Protein AF-A0A2I0TQH2-F1 (afdb_monomer_lite)

Foldseek 3Di:
DDDPDDDDDDDDDDDDDDPPPPPVPVVVVPVVVVQLVVLVVVLVPFDLDADPLVQQLQVLAPHRLRVVLVVLLVVLLVLQLVVVCVLQNVVCSVVSNVLSSSLSRLLNQLVSLLQVVVCVVPVDSYPNVQSNDPLNSLLSSLLSSQLSCVSVVVVVVVPDPPGDPRPCHPPVSCVSSVHALVSNLVCLVSSCVSDVSDDPVSNVSSVVSNVCSVVPRCPPPVNDPVVVVVVVVVVPD

Radius of gyration: 19.93 Å; chains: 1; bounding box: 65×48×42 Å

Sequence (237 aa):
MWGFQSMCVKNAVFSCDCHVFKYLTTLVNRAAMNNIQQLIMILNSATDKPSDTLIVYFNNCTVNPTDSILRRVETLGHVFKKKFAEAVGQGCAEIGSQRYKLGVRLYYRVMESMLKSEEERLSVQNFSKLLNDNIFHTSLLACAVEVVMATYGRNASQSDGTSAETDLSFPWILSVFDLKAFDFYKVIESFIKAEPSLTREMIKHLERCEHRIMESLAWQSRSCPVTSLATEAEEVS

pLDDT: mean 75.32, std 24.38, range [23.02, 98.19]

Organism: NCBI:txid1758121

Structure (mmCIF, N/CA/C/O backbone):
data_AF-A0A2I0TQH2-F1
#
_entry.id   AF-A0A2I0TQH2-F1
#
loop_
_atom_site.group_PDB
_atom_site.id
_atom_site.type_symbol
_atom_site.label_atom_id
_atom_site.label_alt_id
_atom_site.label_comp_id
_atom_site.label_asym_id
_atom_site.label_entity_id
_atom_site.label_seq_id
_atom_site.pdbx_PDB_ins_code
_atom_site.Cartn_x
_atom_site.Cartn_y
_atom_site.Cartn_z
_atom_site.occupancy
_atom_site.B_iso_or_equiv
_atom_site.auth_seq_id
_atom_site.auth_comp_id
_atom_site.auth_asym_id
_atom_site.auth_atom_id
_atom_site.pdbx_PDB_model_num
ATOM 1 N N . MET A 1 1 ? -22.263 7.583 2.567 1.00 26.98 1 MET A N 1
ATOM 2 C CA . MET A 1 1 ? -21.471 8.395 1.622 1.00 26.98 1 MET A CA 1
ATOM 3 C C . MET A 1 1 ? -20.310 8.955 2.433 1.00 26.98 1 MET A C 1
ATOM 5 O O . MET A 1 1 ? -20.566 9.667 3.392 1.00 26.98 1 MET A O 1
ATOM 9 N N . TRP A 1 2 ? -19.090 8.455 2.227 1.00 29.91 2 TRP A N 1
ATOM 10 C CA . TRP A 1 2 ? -17.950 8.748 3.106 1.00 29.91 2 TRP A CA 1
ATOM 11 C C . TRP A 1 2 ? -17.526 10.212 2.948 1.00 29.91 2 TRP A C 1
ATOM 13 O O . TRP A 1 2 ? -17.064 10.605 1.883 1.00 29.91 2 TRP A O 1
ATOM 23 N N . GLY A 1 3 ? -17.729 11.015 3.993 1.00 25.19 3 GLY A N 1
ATOM 24 C CA . GLY A 1 3 ? -17.320 12.414 4.039 1.00 25.19 3 GLY A CA 1
ATOM 25 C C . GLY A 1 3 ? -15.861 12.539 4.462 1.00 25.19 3 GLY A C 1
ATOM 26 O O . GLY A 1 3 ? -15.575 12.645 5.649 1.00 25.19 3 GLY A O 1
ATOM 27 N N . PHE A 1 4 ? -14.953 12.537 3.488 1.00 30.50 4 PHE A N 1
ATOM 28 C CA . PHE A 1 4 ? -13.630 13.141 3.629 1.00 30.50 4 PHE A CA 1
ATOM 29 C C . PHE A 1 4 ? -13.688 14.510 2.956 1.00 30.50 4 PHE A C 1
ATOM 31 O O . PHE A 1 4 ? -13.470 14.640 1.756 1.00 30.50 4 PHE A O 1
ATOM 38 N N . GLN A 1 5 ? -14.054 15.536 3.718 1.00 30.45 5 GLN A N 1
ATOM 39 C CA . GLN A 1 5 ? -13.933 16.914 3.265 1.00 30.45 5 GLN A CA 1
ATOM 40 C C . GLN A 1 5 ? -13.661 17.801 4.475 1.00 30.45 5 GLN A C 1
ATOM 42 O O . GLN A 1 5 ? -14.519 17.933 5.342 1.00 30.45 5 GLN A O 1
ATOM 47 N N . SER A 1 6 ? -12.447 18.355 4.536 1.00 26.64 6 SER A N 1
ATOM 48 C CA . SER A 1 6 ? -12.143 19.746 4.908 1.00 26.64 6 SER A CA 1
ATOM 49 C C . SER A 1 6 ? -10.705 19.864 5.428 1.00 26.64 6 SER A C 1
ATOM 51 O O . SER A 1 6 ? -10.425 19.466 6.553 1.00 26.64 6 SER A O 1
ATOM 53 N N . MET A 1 7 ? -9.800 20.421 4.612 1.00 25.72 7 MET A N 1
ATOM 54 C CA . MET A 1 7 ? -8.949 21.559 4.999 1.00 25.72 7 MET A CA 1
ATOM 55 C C . MET A 1 7 ? -8.060 21.986 3.822 1.00 25.72 7 MET A C 1
ATOM 57 O O . MET A 1 7 ? -6.952 21.497 3.632 1.00 25.72 7 MET A O 1
ATOM 61 N N . CYS A 1 8 ? -8.552 22.950 3.043 1.00 25.50 8 CYS A N 1
ATOM 62 C CA . CYS A 1 8 ? -7.693 23.831 2.259 1.00 25.50 8 CYS A CA 1
ATOM 63 C C . CYS A 1 8 ? -7.226 25.001 3.136 1.00 25.50 8 CYS A C 1
ATOM 65 O O . CYS A 1 8 ? -7.964 25.452 4.011 1.00 25.50 8 CYS A O 1
ATOM 67 N N . VAL A 1 9 ? -6.041 25.519 2.796 1.00 26.67 9 VAL A N 1
ATOM 68 C CA . VAL A 1 9 ? -5.578 26.924 2.820 1.00 26.67 9 VAL A CA 1
ATOM 69 C C . VAL A 1 9 ? -4.163 27.008 3.407 1.00 26.67 9 VAL A C 1
ATOM 71 O O . VAL A 1 9 ? -3.982 26.902 4.618 1.00 26.67 9 VAL A O 1
ATOM 74 N N . LYS A 1 10 ? -3.172 27.285 2.541 1.00 24.61 10 LYS A N 1
ATOM 75 C CA . LYS A 1 10 ? -2.281 28.463 2.649 1.00 24.61 10 LYS A CA 1
ATOM 76 C C . LYS A 1 10 ? -1.309 28.582 1.464 1.00 24.61 10 LYS A C 1
ATOM 78 O O . LYS A 1 10 ? -0.480 27.715 1.223 1.00 24.61 10 LYS A O 1
ATOM 83 N N . ASN A 1 11 ? -1.421 29.724 0.785 1.00 23.14 11 ASN A N 1
ATOM 84 C CA . ASN A 1 11 ? -0.423 30.331 -0.096 1.00 23.14 11 ASN A CA 1
ATOM 85 C C . ASN A 1 11 ? 0.867 30.672 0.666 1.00 23.14 11 ASN A C 1
ATOM 87 O O . ASN A 1 11 ? 0.777 31.161 1.792 1.00 23.14 11 ASN A O 1
ATOM 91 N N . ALA A 1 12 ? 2.022 30.579 -0.003 1.00 23.34 12 ALA A N 1
ATOM 92 C CA . ALA A 1 12 ? 3.089 31.586 0.069 1.00 23.34 12 ALA A CA 1
ATOM 93 C C . ALA A 1 12 ? 4.134 31.360 -1.040 1.00 23.34 12 ALA A C 1
ATOM 95 O O . ALA A 1 12 ? 4.746 30.300 -1.144 1.00 23.34 12 ALA A O 1
ATOM 96 N N . VAL A 1 13 ? 4.323 32.395 -1.856 1.00 27.55 13 VAL A N 1
ATOM 97 C CA . VAL A 1 13 ? 5.362 32.563 -2.879 1.00 27.55 13 VAL A CA 1
ATOM 98 C C . VAL A 1 13 ? 6.674 32.945 -2.197 1.00 27.55 13 VAL A C 1
ATOM 100 O O . VAL A 1 13 ? 6.639 33.840 -1.363 1.00 27.55 13 VAL A O 1
ATOM 103 N N . PHE A 1 14 ? 7.817 32.380 -2.601 1.00 23.02 14 PHE A N 1
ATOM 104 C CA . PHE A 1 14 ? 9.106 33.084 -2.525 1.00 23.02 14 PHE A CA 1
ATOM 105 C C . PHE A 1 14 ? 10.059 32.631 -3.641 1.00 23.02 14 PHE A C 1
ATOM 107 O O . PHE A 1 14 ? 10.363 31.450 -3.798 1.00 23.02 14 PHE A O 1
ATOM 114 N N . SER A 1 15 ? 10.495 33.622 -4.417 1.00 27.50 15 SER A N 1
ATOM 115 C CA . SER A 1 15 ? 11.565 33.581 -5.414 1.00 27.50 15 SER A CA 1
ATOM 116 C C . SER A 1 15 ? 12.923 33.772 -4.727 1.00 27.50 15 SER A C 1
ATOM 118 O O . SER A 1 15 ? 12.973 34.521 -3.754 1.00 27.50 15 SER A O 1
ATOM 120 N N . CYS A 1 16 ? 13.991 33.129 -5.224 1.00 23.36 16 CYS A N 1
ATOM 121 C CA . CYS A 1 16 ? 15.302 33.764 -5.460 1.00 23.36 16 CYS A CA 1
ATOM 122 C C . CYS A 1 16 ? 16.370 32.784 -6.004 1.00 23.36 16 CYS A C 1
ATOM 124 O O . CYS A 1 16 ? 16.760 31.827 -5.341 1.00 23.36 16 CYS A O 1
ATOM 126 N N . ASP A 1 17 ? 16.836 33.121 -7.210 1.00 27.14 17 ASP A N 1
ATOM 127 C CA . ASP A 1 17 ? 18.195 33.147 -7.775 1.00 27.14 17 ASP A CA 1
ATOM 128 C C . ASP A 1 17 ? 19.132 31.922 -7.881 1.00 27.14 17 ASP A C 1
ATOM 130 O O . ASP A 1 17 ? 19.431 31.162 -6.964 1.00 27.14 17 ASP A O 1
ATOM 134 N N . CYS A 1 18 ? 19.686 31.817 -9.095 1.00 31.08 18 CYS A N 1
ATOM 135 C CA . CYS A 1 18 ? 20.127 30.611 -9.796 1.00 31.08 18 CYS A CA 1
ATOM 136 C C . CYS A 1 18 ? 21.656 30.353 -9.766 1.00 31.08 18 CYS A C 1
ATOM 138 O O . CYS A 1 18 ? 22.166 29.583 -10.573 1.00 31.08 18 CYS A O 1
ATOM 140 N N . HIS A 1 19 ? 22.435 30.971 -8.869 1.00 27.61 19 HIS A N 1
ATOM 141 C CA . HIS A 1 19 ? 23.912 30.956 -8.980 1.00 27.61 19 HIS A CA 1
ATOM 142 C C . HIS A 1 19 ? 24.692 30.180 -7.899 1.00 27.61 19 HIS A C 1
ATOM 144 O O . HIS A 1 19 ? 25.914 30.081 -7.981 1.00 27.61 19 HIS A O 1
ATOM 150 N N . VAL A 1 20 ? 24.020 29.532 -6.939 1.00 32.56 20 VAL A N 1
ATOM 151 C CA . VAL A 1 20 ? 24.677 28.706 -5.890 1.00 32.56 20 VAL A CA 1
ATOM 152 C C . VAL A 1 20 ? 24.856 27.229 -6.323 1.00 32.56 20 VAL A C 1
ATOM 154 O O . VAL A 1 20 ? 25.479 26.418 -5.639 1.00 32.56 20 VAL A O 1
ATOM 157 N N . PHE A 1 21 ? 24.357 26.856 -7.507 1.00 34.22 21 PHE A N 1
ATOM 158 C CA . PHE A 1 21 ? 24.098 25.461 -7.898 1.00 34.22 21 PHE A CA 1
ATOM 159 C C . PHE A 1 21 ? 25.333 24.597 -8.229 1.00 34.22 21 PHE A C 1
ATOM 161 O O . PHE A 1 21 ? 25.196 23.386 -8.371 1.00 34.22 21 PHE A O 1
ATOM 168 N N . LYS A 1 22 ? 26.543 25.168 -8.344 1.00 30.31 22 LYS A N 1
ATOM 169 C CA . LYS A 1 22 ? 27.746 24.395 -8.729 1.00 30.31 22 LYS A CA 1
ATOM 170 C C . LYS A 1 22 ? 28.680 23.994 -7.586 1.00 30.31 22 LYS A C 1
ATOM 172 O O . LYS A 1 22 ? 29.459 23.069 -7.777 1.00 30.31 22 LYS A O 1
ATOM 177 N N . TYR A 1 23 ? 28.593 24.626 -6.414 1.00 27.00 23 TYR A N 1
ATOM 178 C CA . TYR A 1 23 ? 29.458 24.290 -5.267 1.00 27.00 23 TYR A CA 1
ATOM 179 C C . TYR A 1 23 ? 28.753 23.479 -4.164 1.00 27.00 23 TYR A C 1
ATOM 181 O O . TYR A 1 23 ? 29.420 22.893 -3.315 1.00 27.00 23 TYR A O 1
ATOM 189 N N . LEU A 1 24 ? 27.419 23.364 -4.195 1.00 31.97 24 LEU A N 1
ATOM 190 C CA . LEU A 1 24 ? 26.651 22.530 -3.256 1.00 31.97 24 LEU A CA 1
ATOM 191 C C . LEU A 1 24 ? 26.611 21.042 -3.640 1.00 31.97 24 LEU A C 1
ATOM 193 O O . LEU A 1 24 ? 26.373 20.193 -2.783 1.00 31.97 24 LEU A O 1
ATOM 197 N N . THR A 1 25 ? 26.879 20.693 -4.897 1.00 35.34 25 THR A N 1
ATOM 198 C CA . THR A 1 25 ? 26.749 19.320 -5.414 1.00 35.34 25 THR A CA 1
ATOM 199 C C . THR A 1 25 ? 27.713 18.323 -4.765 1.00 35.34 25 THR A C 1
ATOM 201 O O . THR A 1 25 ? 27.389 17.143 -4.678 1.00 35.34 25 THR A O 1
ATOM 204 N N . THR A 1 26 ? 28.852 18.771 -4.230 1.00 38.00 26 THR A N 1
ATOM 205 C CA . THR A 1 26 ? 29.844 17.880 -3.599 1.00 38.00 26 THR A CA 1
ATOM 206 C C . THR A 1 26 ? 29.643 17.704 -2.087 1.00 38.00 26 THR A C 1
ATOM 208 O O . THR A 1 26 ? 30.090 16.708 -1.524 1.00 38.00 26 THR A O 1
ATOM 211 N N . LEU A 1 27 ? 28.935 18.622 -1.415 1.00 35.16 27 LEU A N 1
ATOM 212 C CA . LEU A 1 27 ? 28.684 18.570 0.038 1.00 35.16 27 LEU A CA 1
ATOM 213 C C . LEU A 1 27 ? 27.298 18.014 0.410 1.00 35.16 27 LEU A C 1
ATOM 215 O O . LEU A 1 27 ? 27.096 17.580 1.544 1.00 35.16 27 LEU A O 1
ATOM 219 N N . VAL A 1 28 ? 26.360 17.933 -0.540 1.00 40.34 28 VAL A N 1
ATOM 220 C CA . VAL A 1 28 ? 25.012 17.368 -0.319 1.00 40.34 28 VAL A CA 1
ATOM 221 C C . VAL A 1 28 ? 25.020 15.835 -0.145 1.00 40.34 28 VAL A C 1
ATOM 223 O O . VAL A 1 28 ? 24.102 15.278 0.457 1.00 40.34 28 VAL A O 1
ATOM 226 N N . ASN A 1 29 ? 26.090 15.141 -0.549 1.00 44.56 29 ASN A N 1
ATOM 227 C CA . ASN A 1 29 ? 26.131 13.673 -0.544 1.00 44.56 29 ASN A CA 1
ATOM 228 C C . ASN A 1 29 ? 26.294 13.003 0.831 1.00 44.56 29 ASN A C 1
ATOM 230 O O . ASN A 1 29 ? 26.049 11.808 0.929 1.00 44.56 29 ASN A O 1
ATOM 234 N N . ARG A 1 30 ? 26.643 13.716 1.912 1.00 37.56 30 ARG A N 1
ATOM 235 C CA . ARG A 1 30 ? 26.667 13.108 3.265 1.00 37.56 30 ARG A CA 1
ATOM 236 C C . ARG A 1 30 ? 25.390 13.339 4.069 1.00 37.56 30 ARG A C 1
ATOM 238 O O . ARG A 1 30 ? 24.961 12.439 4.778 1.00 37.56 30 ARG A O 1
ATOM 245 N N . ALA A 1 31 ? 24.752 14.500 3.935 1.00 38.41 31 ALA A N 1
ATOM 246 C CA . ALA A 1 31 ? 23.529 14.801 4.682 1.00 38.41 31 ALA A CA 1
ATOM 247 C C . ALA A 1 31 ? 22.289 14.096 4.094 1.00 38.41 31 ALA A C 1
ATOM 249 O O . ALA A 1 31 ? 21.422 13.660 4.847 1.00 38.41 31 ALA A O 1
ATOM 250 N N . ALA A 1 32 ? 22.227 13.910 2.767 1.00 40.97 32 ALA A N 1
ATOM 251 C CA . ALA A 1 32 ? 21.130 13.190 2.110 1.00 40.97 32 ALA A CA 1
ATOM 252 C C . ALA A 1 32 ? 21.167 11.663 2.349 1.00 40.97 32 ALA A C 1
ATOM 254 O O . ALA A 1 32 ? 20.117 11.021 2.392 1.00 40.97 32 ALA A O 1
ATOM 255 N N . MET A 1 33 ? 22.358 11.086 2.570 1.00 38.22 33 MET A N 1
ATOM 256 C CA . MET A 1 33 ? 22.531 9.662 2.899 1.00 38.22 33 MET A CA 1
ATOM 257 C C . MET A 1 33 ? 21.965 9.292 4.281 1.00 38.22 33 MET A C 1
ATOM 259 O O . MET A 1 33 ? 21.613 8.136 4.489 1.00 38.22 33 MET A O 1
ATOM 263 N N . ASN A 1 34 ? 21.813 10.250 5.201 1.00 51.00 34 ASN A N 1
ATOM 264 C CA . ASN A 1 34 ? 21.383 9.957 6.570 1.00 51.00 34 ASN A CA 1
ATOM 265 C C . ASN A 1 34 ? 19.863 9.763 6.719 1.00 51.00 34 ASN A C 1
ATOM 267 O O . ASN A 1 34 ? 19.446 9.011 7.590 1.00 51.00 34 ASN A O 1
ATOM 271 N N . ASN A 1 35 ? 19.030 10.370 5.865 1.00 54.03 35 ASN A N 1
ATOM 272 C CA . ASN A 1 35 ? 17.567 10.316 6.029 1.00 54.03 35 ASN A CA 1
ATOM 273 C C . ASN A 1 35 ? 16.924 9.138 5.281 1.00 54.03 35 ASN A C 1
ATOM 275 O O . ASN A 1 35 ? 16.047 8.468 5.816 1.00 54.03 35 ASN A O 1
ATOM 279 N N . ILE A 1 36 ? 17.389 8.830 4.062 1.00 55.38 36 ILE A N 1
ATOM 280 C CA . ILE A 1 36 ? 16.907 7.661 3.300 1.00 55.38 36 ILE A CA 1
ATOM 281 C C . ILE A 1 36 ? 17.218 6.360 4.053 1.00 55.38 36 ILE A C 1
ATOM 283 O O . ILE A 1 36 ? 16.407 5.433 4.082 1.00 55.38 36 ILE A O 1
ATOM 287 N N . GLN A 1 37 ? 18.384 6.307 4.703 1.00 61.66 37 GLN A N 1
ATOM 288 C CA . GLN A 1 37 ? 18.774 5.155 5.501 1.00 61.66 37 GLN A CA 1
ATOM 289 C C . GLN A 1 37 ? 17.900 4.970 6.743 1.00 61.66 37 GLN A C 1
ATOM 291 O O . GLN A 1 37 ? 17.741 3.832 7.153 1.00 61.66 37 GLN A O 1
ATOM 296 N N . GLN A 1 38 ? 17.286 6.010 7.318 1.00 68.75 38 GLN A N 1
ATOM 297 C CA . GLN A 1 38 ? 16.474 5.862 8.534 1.00 68.75 38 GLN A CA 1
ATOM 298 C C . GLN A 1 38 ? 15.222 5.017 8.306 1.00 68.75 38 GLN A C 1
ATOM 300 O O . GLN A 1 38 ? 15.023 4.035 9.022 1.00 68.75 38 GLN A O 1
ATOM 305 N N . LEU A 1 39 ? 14.413 5.331 7.285 1.00 72.12 39 LEU A N 1
ATOM 306 C CA . LEU A 1 39 ? 13.243 4.509 6.965 1.00 72.12 39 LEU A CA 1
ATOM 307 C C . LEU A 1 39 ? 13.675 3.091 6.580 1.00 72.12 39 LEU A C 1
ATOM 309 O O . LEU A 1 39 ? 13.092 2.122 7.049 1.00 72.12 39 LEU A O 1
ATOM 313 N N . ILE A 1 40 ? 14.743 2.946 5.793 1.00 73.94 40 ILE A N 1
ATOM 314 C CA . ILE A 1 40 ? 15.269 1.627 5.421 1.00 73.94 40 ILE A CA 1
ATOM 315 C C . ILE A 1 40 ? 15.760 0.849 6.653 1.00 73.94 40 ILE A C 1
ATOM 317 O O . ILE A 1 40 ? 15.509 -0.347 6.747 1.00 73.94 40 ILE A O 1
ATOM 321 N N . MET A 1 41 ? 16.418 1.493 7.619 1.00 74.81 41 MET A N 1
ATOM 322 C CA . MET A 1 41 ? 16.855 0.870 8.875 1.00 74.81 41 MET A CA 1
ATOM 323 C C . MET A 1 41 ? 15.658 0.402 9.704 1.00 74.81 41 MET A C 1
ATOM 325 O O . MET A 1 41 ? 15.650 -0.738 10.165 1.00 74.81 41 MET A O 1
ATOM 329 N N . ILE A 1 42 ? 14.633 1.247 9.838 1.00 77.75 42 ILE A N 1
ATOM 330 C CA . ILE A 1 42 ? 13.375 0.915 10.517 1.00 77.75 42 ILE A CA 1
ATOM 331 C C . ILE A 1 42 ? 12.681 -0.264 9.826 1.00 77.75 42 ILE A C 1
ATOM 333 O O . ILE A 1 42 ? 12.232 -1.204 10.477 1.00 77.75 42 ILE A O 1
ATOM 337 N N . LEU A 1 43 ? 12.601 -0.243 8.496 1.00 80.56 43 LEU A N 1
ATOM 338 C CA . LEU A 1 43 ? 11.986 -1.324 7.737 1.00 80.56 43 LEU A CA 1
ATOM 339 C C . LEU A 1 43 ? 12.828 -2.595 7.788 1.00 80.56 43 LEU A C 1
ATOM 341 O O . LEU A 1 43 ? 12.260 -3.676 7.771 1.00 80.56 43 LEU A O 1
ATOM 345 N N . ASN A 1 44 ? 14.153 -2.515 7.893 1.00 77.12 44 ASN A N 1
ATOM 346 C CA . ASN A 1 44 ? 15.011 -3.692 8.016 1.00 77.12 44 ASN A CA 1
ATOM 347 C C . ASN A 1 44 ? 14.817 -4.429 9.347 1.00 77.12 44 ASN A C 1
ATOM 349 O O . ASN A 1 44 ? 14.900 -5.659 9.349 1.00 77.12 44 ASN A O 1
ATOM 353 N N . SER A 1 45 ? 14.517 -3.713 10.436 1.00 77.38 45 SER A N 1
ATOM 354 C CA . SER A 1 45 ? 14.224 -4.303 11.750 1.00 77.38 45 SER A CA 1
ATOM 355 C C . SER A 1 45 ? 12.765 -4.741 11.927 1.00 77.38 45 SER A C 1
ATOM 357 O O . SER A 1 45 ? 12.477 -5.534 12.821 1.00 77.38 45 SER A O 1
ATOM 359 N N . ALA A 1 46 ? 11.851 -4.269 11.076 1.00 80.38 46 ALA A N 1
ATOM 360 C CA . ALA A 1 46 ? 10.446 -4.666 11.094 1.00 80.38 46 ALA A CA 1
ATOM 361 C C . ALA A 1 46 ? 10.208 -6.071 10.505 1.00 80.38 46 ALA A C 1
ATOM 363 O O . ALA A 1 46 ? 10.907 -6.526 9.594 1.00 80.38 46 ALA A O 1
ATOM 364 N N . THR A 1 47 ? 9.169 -6.747 10.996 1.00 83.88 47 THR A N 1
ATOM 365 C CA . THR A 1 47 ? 8.725 -8.054 10.496 1.00 83.88 47 THR A CA 1
ATOM 366 C C . THR A 1 47 ? 7.872 -7.908 9.241 1.00 83.88 47 THR A C 1
ATOM 368 O O . THR A 1 47 ? 7.076 -6.982 9.128 1.00 83.88 47 THR A O 1
ATOM 371 N N . ASP A 1 48 ? 7.961 -8.859 8.312 1.00 84.50 48 ASP A N 1
ATOM 372 C CA . ASP A 1 48 ? 7.094 -8.955 7.124 1.00 84.50 48 ASP A CA 1
ATOM 373 C C . ASP A 1 48 ? 5.723 -9.601 7.417 1.00 84.50 48 ASP A C 1
ATOM 375 O O . ASP A 1 48 ? 5.055 -10.111 6.519 1.00 84.50 48 ASP A O 1
ATOM 379 N N . LYS A 1 49 ? 5.302 -9.560 8.683 1.00 91.31 49 LYS A N 1
ATOM 380 C CA . LYS A 1 49 ? 4.040 -10.085 9.211 1.00 91.31 49 LYS A CA 1
ATOM 381 C C . LYS A 1 49 ? 3.294 -8.984 9.969 1.00 91.31 49 LYS A C 1
ATOM 383 O O . LYS A 1 49 ? 3.958 -8.067 10.465 1.00 91.31 49 LYS A O 1
ATOM 388 N N . PRO A 1 50 ? 1.955 -9.070 10.083 1.00 93.69 50 PRO A N 1
ATOM 389 C CA . PRO A 1 50 ? 1.198 -8.160 10.934 1.00 93.69 50 PRO A CA 1
ATOM 390 C C . PRO A 1 50 ? 1.671 -8.267 12.390 1.00 93.69 50 PRO A C 1
ATOM 392 O O . PRO A 1 50 ? 2.027 -9.350 12.854 1.00 93.69 50 PRO A O 1
ATOM 395 N N . SER A 1 51 ? 1.675 -7.136 13.093 1.00 94.62 51 SER A N 1
ATOM 396 C CA . SER A 1 51 ? 1.970 -7.066 14.525 1.00 94.62 51 SER A CA 1
ATOM 397 C C . SER A 1 51 ? 0.832 -7.663 15.357 1.00 94.62 51 SER A C 1
ATOM 399 O O . SER A 1 51 ? -0.302 -7.781 14.884 1.00 94.62 51 SER A O 1
ATOM 401 N N . ASP A 1 52 ? 1.100 -7.954 16.630 1.00 95.56 52 ASP A N 1
ATOM 402 C CA . ASP A 1 52 ? 0.059 -8.385 17.571 1.00 95.56 52 ASP A CA 1
ATOM 403 C C . ASP A 1 52 ? -1.070 -7.344 17.683 1.00 95.56 52 ASP A C 1
ATOM 405 O O . ASP A 1 52 ? -2.246 -7.699 17.714 1.00 95.56 52 ASP A O 1
ATOM 409 N N . THR A 1 53 ? -0.731 -6.050 17.638 1.00 94.50 53 THR A N 1
ATOM 410 C CA . THR A 1 53 ? -1.706 -4.948 17.622 1.00 94.50 53 THR A CA 1
ATOM 411 C C . THR A 1 53 ? -2.620 -5.006 16.396 1.00 94.50 53 THR A C 1
ATOM 413 O O . THR A 1 53 ? -3.835 -4.866 16.519 1.00 94.50 53 THR A O 1
ATOM 416 N N . LEU A 1 54 ? -2.064 -5.241 15.202 1.00 94.19 54 LEU A N 1
ATOM 417 C CA . LEU A 1 54 ? -2.867 -5.406 13.987 1.00 94.19 54 LEU A CA 1
ATOM 418 C C . LEU A 1 54 ? -3.782 -6.624 14.069 1.00 94.19 54 LEU A C 1
ATOM 420 O O . LEU A 1 54 ? -4.941 -6.545 13.669 1.00 94.19 54 LEU A O 1
ATOM 424 N N . ILE A 1 55 ? -3.286 -7.731 14.622 1.00 96.12 55 ILE A N 1
ATOM 425 C CA . ILE A 1 55 ? -4.081 -8.948 14.817 1.00 96.12 55 ILE A CA 1
ATOM 426 C C . ILE A 1 55 ? -5.275 -8.668 15.742 1.00 96.12 55 ILE A C 1
ATOM 428 O O . ILE A 1 55 ? -6.377 -9.145 15.469 1.00 96.12 55 ILE A O 1
ATOM 432 N N . VAL A 1 56 ? -5.107 -7.845 16.783 1.00 96.69 56 VAL A N 1
ATOM 433 C CA . VAL A 1 56 ? -6.226 -7.399 17.634 1.00 96.69 56 VAL A CA 1
ATOM 434 C C . VAL A 1 56 ? -7.279 -6.640 16.817 1.00 96.69 56 VAL A C 1
ATOM 436 O O . VAL A 1 56 ? -8.458 -6.989 16.895 1.00 96.69 56 VAL A O 1
ATOM 439 N N . TYR A 1 57 ? -6.889 -5.679 15.971 1.00 95.75 57 TYR A N 1
ATOM 440 C CA . TYR A 1 57 ? -7.847 -4.992 15.088 1.00 95.75 57 TYR A CA 1
ATOM 441 C C . TYR A 1 57 ? -8.560 -5.953 14.128 1.00 95.75 57 TYR A C 1
ATOM 443 O O . TYR A 1 57 ? -9.759 -5.804 13.883 1.00 95.75 57 TYR A O 1
ATOM 451 N N . PHE A 1 58 ? -7.856 -6.956 13.596 1.00 96.81 58 PHE A N 1
ATOM 452 C CA . PHE A 1 58 ? -8.449 -7.951 12.696 1.00 96.81 58 PHE A CA 1
ATOM 453 C C . PHE A 1 58 ? -9.495 -8.807 13.412 1.00 96.81 58 PHE A C 1
ATOM 455 O O . PHE A 1 58 ? -10.570 -9.050 12.864 1.00 96.81 58 PHE A O 1
ATOM 462 N N . ASN A 1 59 ? -9.215 -9.211 14.650 1.00 96.69 59 ASN A N 1
ATOM 463 C CA . ASN A 1 59 ? -10.134 -10.003 15.466 1.00 96.69 59 ASN A CA 1
ATOM 464 C C . ASN A 1 59 ? -11.362 -9.205 15.930 1.00 96.69 59 ASN A C 1
ATOM 466 O O . ASN A 1 59 ? -12.424 -9.790 16.118 1.00 96.69 59 ASN A O 1
ATOM 470 N N . ASN A 1 60 ? -11.242 -7.881 16.057 1.00 94.62 60 ASN A N 1
ATOM 471 C CA . ASN A 1 60 ? -12.350 -6.987 16.411 1.00 94.62 60 ASN A CA 1
ATOM 472 C C . ASN A 1 60 ? -13.275 -6.647 15.226 1.00 94.62 60 ASN A C 1
ATOM 474 O O . ASN A 1 60 ? -14.286 -5.960 15.396 1.00 94.62 60 ASN A O 1
ATOM 478 N N . CYS A 1 61 ? -12.950 -7.103 14.014 1.00 94.38 61 CYS A N 1
ATOM 479 C CA . CYS A 1 61 ? -13.796 -6.905 12.844 1.00 94.38 61 CYS A CA 1
ATOM 480 C C . CYS A 1 61 ? -14.978 -7.882 12.826 1.00 94.38 61 CYS A C 1
ATOM 482 O O . CYS A 1 61 ? -14.818 -9.068 13.094 1.00 94.38 61 CYS A O 1
ATOM 484 N N . THR A 1 62 ? -16.149 -7.407 12.384 1.00 95.00 62 THR A N 1
ATOM 485 C CA . THR A 1 62 ? -17.329 -8.260 12.133 1.00 95.00 62 THR A CA 1
ATOM 486 C C . THR A 1 62 ? -17.009 -9.430 11.200 1.00 95.00 62 THR A C 1
ATOM 488 O O . THR A 1 62 ? -17.455 -10.551 11.423 1.00 95.00 62 THR A O 1
ATOM 491 N N . VAL A 1 63 ? -16.225 -9.163 10.154 1.00 95.75 63 VAL A N 1
ATOM 492 C CA . VAL A 1 63 ? -15.624 -10.176 9.283 1.00 95.75 63 VAL A CA 1
ATOM 493 C C . VAL A 1 63 ? -14.114 -10.080 9.444 1.00 95.75 63 VAL A C 1
ATOM 495 O O . VAL A 1 63 ? -13.537 -9.042 9.106 1.00 95.75 63 VAL A O 1
ATOM 498 N N . ASN A 1 64 ? -13.491 -11.139 9.969 1.00 96.38 64 ASN A N 1
ATOM 499 C CA . ASN A 1 64 ? -12.048 -11.182 10.194 1.00 96.38 64 ASN A CA 1
ATOM 500 C C . ASN A 1 64 ? -11.296 -11.154 8.842 1.00 96.38 64 ASN A C 1
ATOM 502 O O . ASN A 1 64 ? -11.457 -12.077 8.041 1.00 96.38 64 ASN A O 1
ATOM 506 N N . PRO A 1 65 ? -10.473 -10.123 8.573 1.00 96.62 65 PRO A N 1
ATOM 507 C CA . PRO A 1 65 ? -9.826 -9.924 7.279 1.00 96.62 65 PRO A CA 1
ATOM 508 C C . PRO A 1 65 ? -8.474 -10.648 7.141 1.00 96.62 65 PRO A C 1
ATOM 510 O O . PRO A 1 65 ? -7.824 -10.527 6.106 1.00 96.62 65 PRO A O 1
ATOM 513 N N . THR A 1 66 ? -8.013 -11.383 8.160 1.00 96.88 66 THR A N 1
ATOM 514 C CA . THR A 1 66 ? -6.639 -11.920 8.218 1.00 96.88 66 THR A CA 1
ATOM 515 C C . THR A 1 66 ? -6.266 -12.725 6.971 1.00 96.88 66 THR A C 1
ATOM 517 O O . THR A 1 66 ? -5.284 -12.405 6.300 1.00 96.88 66 THR A O 1
ATOM 520 N N . ASP A 1 67 ? -7.074 -13.721 6.604 1.00 97.00 67 ASP A N 1
ATOM 521 C CA . ASP A 1 67 ? -6.779 -14.592 5.459 1.00 97.00 67 ASP A CA 1
ATOM 522 C C . ASP A 1 67 ? -6.816 -13.840 4.125 1.00 97.00 67 ASP A C 1
ATOM 524 O O . ASP A 1 67 ? -6.008 -14.105 3.230 1.00 97.00 67 ASP A O 1
ATOM 528 N N . SER A 1 68 ? -7.740 -12.884 3.981 1.00 97.25 68 SER A N 1
ATOM 529 C CA . SER A 1 68 ? -7.879 -12.102 2.750 1.00 97.25 68 SER A CA 1
ATOM 530 C C . SER A 1 68 ? -6.694 -11.149 2.565 1.00 97.25 68 SER A C 1
ATOM 532 O O . SER A 1 68 ? -6.182 -11.013 1.450 1.00 97.25 68 SER A O 1
ATOM 534 N N . ILE A 1 69 ? -6.199 -10.553 3.654 1.00 97.75 69 ILE A N 1
ATOM 535 C CA . ILE A 1 69 ? -5.006 -9.703 3.665 1.00 97.75 69 ILE A CA 1
ATOM 536 C C . ILE A 1 69 ? -3.755 -10.527 3.348 1.00 97.75 69 ILE A C 1
ATOM 538 O O . ILE A 1 69 ? -2.986 -10.138 2.467 1.00 97.75 69 ILE A O 1
ATOM 542 N N . LEU A 1 70 ? -3.548 -11.664 4.021 1.00 97.38 70 LEU A N 1
ATOM 543 C CA . LEU A 1 70 ? -2.366 -12.509 3.806 1.00 97.38 70 LEU A CA 1
ATOM 544 C C . LEU A 1 70 ? -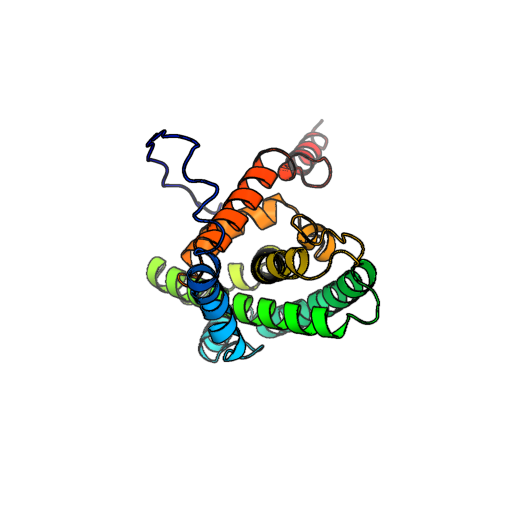2.310 -13.046 2.372 1.00 97.38 70 LEU A C 1
ATOM 546 O O . LEU A 1 70 ? -1.290 -12.898 1.696 1.00 97.38 70 LEU A O 1
ATOM 550 N N . ARG A 1 71 ? -3.431 -13.574 1.861 1.00 97.81 71 ARG A N 1
ATOM 551 C CA . ARG A 1 71 ? -3.526 -14.071 0.480 1.00 97.81 71 ARG A CA 1
ATOM 552 C C . ARG A 1 71 ? -3.254 -12.975 -0.546 1.00 97.81 71 ARG A C 1
ATOM 554 O O . ARG A 1 71 ? -2.605 -13.224 -1.562 1.00 97.81 71 ARG A O 1
ATOM 561 N N . ARG A 1 72 ? -3.738 -11.755 -0.302 1.00 97.62 72 ARG A N 1
ATOM 562 C CA . ARG A 1 72 ? -3.490 -10.601 -1.177 1.00 97.62 72 ARG A CA 1
ATOM 563 C C . ARG A 1 72 ? -2.010 -10.240 -1.222 1.00 97.62 72 ARG A C 1
ATOM 565 O O . ARG A 1 72 ? -1.474 -10.060 -2.313 1.00 97.62 72 ARG A O 1
ATOM 572 N N . VAL A 1 73 ? -1.359 -10.148 -0.062 1.00 97.62 73 VAL A N 1
ATOM 573 C CA . VAL A 1 73 ? 0.079 -9.846 0.036 1.00 97.62 73 VAL A CA 1
ATOM 574 C C . VAL A 1 73 ? 0.907 -10.907 -0.689 1.00 97.62 73 VAL A C 1
ATOM 576 O O . VAL A 1 73 ? 1.859 -10.569 -1.390 1.00 97.62 73 VAL A O 1
ATOM 579 N N . GLU A 1 74 ? 0.533 -12.178 -0.589 1.00 97.44 74 GLU A N 1
ATOM 580 C CA . GLU A 1 74 ? 1.189 -13.254 -1.332 1.00 97.44 74 GLU A CA 1
ATOM 581 C C . GLU A 1 74 ? 0.966 -13.121 -2.848 1.00 97.44 74 GLU A C 1
ATOM 583 O O . GLU A 1 74 ? 1.924 -13.070 -3.623 1.00 97.44 74 GLU A O 1
ATOM 588 N N . THR A 1 75 ? -0.291 -12.970 -3.273 1.00 97.44 75 THR A N 1
ATOM 589 C CA . THR A 1 75 ? -0.679 -12.890 -4.692 1.00 97.44 75 THR A CA 1
ATOM 590 C C . THR A 1 75 ? -0.005 -11.712 -5.397 1.00 97.44 75 THR A C 1
ATOM 592 O O . THR A 1 75 ? 0.651 -11.895 -6.425 1.00 97.44 75 THR A O 1
ATOM 595 N N . LEU A 1 76 ? -0.099 -10.506 -4.826 1.00 97.19 76 LEU A N 1
ATOM 596 C CA . LEU A 1 76 ? 0.546 -9.312 -5.382 1.00 97.19 76 LEU A CA 1
ATOM 597 C C . LEU A 1 76 ? 2.074 -9.420 -5.334 1.00 97.19 76 LEU A C 1
ATOM 599 O O . LEU A 1 76 ? 2.749 -8.899 -6.219 1.00 97.19 76 LEU A O 1
ATOM 603 N N . GLY A 1 77 ? 2.624 -10.167 -4.375 1.00 96.56 77 GLY A N 1
ATOM 604 C CA . GLY A 1 77 ? 4.053 -10.451 -4.301 1.00 96.56 77 GLY A CA 1
ATOM 605 C C . GLY A 1 77 ? 4.544 -11.305 -5.462 1.00 96.56 77 GLY A C 1
ATOM 606 O O . GLY A 1 77 ? 5.595 -11.013 -6.035 1.00 96.56 77 GLY A O 1
ATOM 607 N N . HIS A 1 78 ? 3.786 -12.327 -5.859 1.00 96.06 78 HIS A N 1
ATOM 608 C CA . HIS A 1 78 ? 4.109 -13.127 -7.042 1.00 96.06 78 HIS A CA 1
ATOM 609 C C . HIS A 1 78 ? 4.049 -12.298 -8.327 1.00 96.06 78 HIS A C 1
ATOM 611 O O . HIS A 1 78 ? 4.980 -12.357 -9.136 1.00 96.06 78 HIS A O 1
ATOM 617 N N . VAL A 1 79 ? 2.996 -11.490 -8.491 1.00 95.81 79 VAL A N 1
ATOM 618 C CA . VAL A 1 79 ? 2.835 -10.606 -9.657 1.00 95.81 79 VAL A CA 1
ATOM 619 C C . VAL A 1 79 ? 3.975 -9.591 -9.727 1.00 95.81 79 VAL A C 1
ATOM 621 O O . VAL A 1 79 ? 4.610 -9.460 -10.775 1.00 95.81 79 VAL A O 1
ATOM 624 N N . PHE A 1 80 ? 4.296 -8.941 -8.606 1.00 95.25 80 PHE A N 1
ATOM 625 C CA . PHE A 1 80 ? 5.387 -7.976 -8.514 1.00 95.25 80 PHE A CA 1
ATOM 626 C C . PHE A 1 80 ? 6.723 -8.590 -8.913 1.00 95.25 80 PHE A C 1
ATOM 628 O O . PHE A 1 80 ? 7.397 -8.064 -9.792 1.00 95.25 80 PHE A O 1
ATOM 635 N N . LYS A 1 81 ? 7.106 -9.718 -8.300 1.00 92.12 81 LYS A N 1
ATOM 636 C CA . LYS A 1 81 ? 8.397 -10.370 -8.570 1.00 92.12 81 LYS A CA 1
ATOM 637 C C . LYS A 1 81 ? 8.531 -10.757 -10.038 1.00 92.12 81 LYS A C 1
ATOM 639 O O . LYS A 1 81 ? 9.577 -10.513 -10.633 1.00 92.12 81 LYS A O 1
ATOM 644 N N . LYS A 1 82 ? 7.465 -11.312 -10.626 1.00 92.12 82 LYS A N 1
ATOM 645 C CA . LYS A 1 82 ? 7.429 -11.663 -12.049 1.00 92.12 82 LYS A CA 1
ATOM 646 C C . LYS A 1 82 ? 7.624 -10.426 -12.927 1.00 92.12 82 LYS A C 1
ATOM 648 O O . LYS A 1 82 ? 8.525 -10.415 -13.759 1.00 92.12 82 LYS A O 1
ATOM 653 N N . LYS A 1 83 ? 6.831 -9.372 -12.713 1.00 92.31 83 LYS A N 1
ATOM 654 C CA . LYS A 1 83 ? 6.902 -8.128 -13.499 1.00 92.31 83 LYS A CA 1
ATOM 655 C C . LYS A 1 83 ? 8.229 -7.396 -13.326 1.00 92.31 83 LYS A C 1
ATOM 657 O O . LYS A 1 83 ? 8.759 -6.853 -14.288 1.00 92.31 83 LYS A O 1
ATOM 662 N N . PHE A 1 84 ? 8.789 -7.421 -12.123 1.00 89.19 84 PHE A N 1
ATOM 663 C CA . PHE A 1 84 ? 10.101 -6.858 -11.832 1.00 89.19 84 PHE A CA 1
ATOM 664 C C . PHE A 1 84 ? 11.208 -7.602 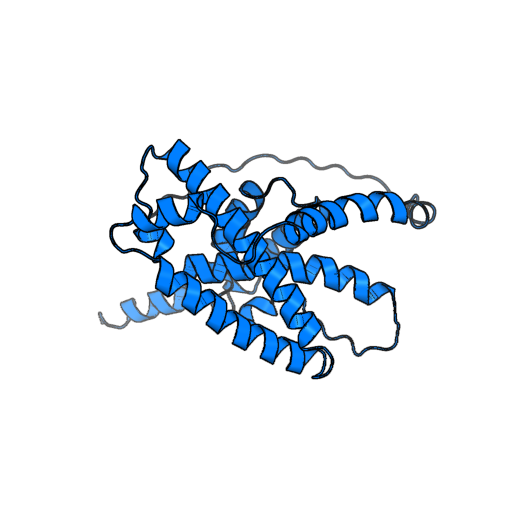-12.590 1.00 89.19 84 PHE A C 1
ATOM 666 O O . PHE A 1 84 ? 12.046 -6.970 -13.223 1.00 89.19 84 PHE A O 1
ATOM 673 N N . ALA A 1 85 ? 11.196 -8.938 -12.571 1.00 88.44 85 ALA A N 1
ATOM 674 C CA . ALA A 1 85 ? 12.168 -9.753 -13.298 1.00 88.44 85 ALA A CA 1
ATOM 675 C C . ALA A 1 85 ? 12.024 -9.625 -14.827 1.00 88.44 85 ALA A C 1
ATOM 677 O O . ALA A 1 85 ? 13.025 -9.643 -15.537 1.00 88.44 85 ALA A O 1
ATOM 678 N N . GLU A 1 86 ? 10.798 -9.464 -15.338 1.00 88.44 86 GLU A N 1
ATOM 679 C CA . GLU A 1 86 ? 10.537 -9.146 -16.752 1.00 88.44 86 GLU A CA 1
ATOM 680 C C . GLU A 1 86 ? 11.131 -7.788 -17.153 1.00 88.44 86 GLU A C 1
ATOM 682 O O . GLU A 1 86 ? 11.655 -7.659 -18.255 1.00 88.44 86 GLU A O 1
ATOM 687 N N . ALA A 1 87 ? 11.068 -6.793 -16.265 1.00 84.44 87 ALA A N 1
ATOM 688 C CA . ALA A 1 87 ? 11.532 -5.441 -16.550 1.00 84.44 87 ALA A CA 1
ATOM 689 C C . ALA A 1 87 ? 13.059 -5.289 -16.401 1.00 84.44 87 ALA A C 1
ATOM 691 O O . ALA A 1 87 ? 13.698 -4.703 -17.262 1.00 84.44 87 ALA A O 1
ATOM 692 N N . VAL A 1 88 ? 13.650 -5.829 -15.329 1.00 81.25 88 VAL A N 1
ATOM 693 C CA . VAL A 1 88 ? 15.071 -5.615 -14.969 1.00 81.25 88 VAL A CA 1
ATOM 694 C C . VAL A 1 88 ? 15.977 -6.767 -15.419 1.00 81.25 88 VAL A C 1
ATOM 696 O O . VAL A 1 88 ? 17.195 -6.627 -15.483 1.00 81.25 88 VAL A O 1
ATOM 699 N N . GLY A 1 89 ? 15.394 -7.922 -15.735 1.00 79.56 89 GLY A N 1
ATOM 700 C CA . GLY A 1 89 ? 16.104 -9.150 -16.072 1.00 79.56 89 GLY A CA 1
ATOM 701 C C . GLY A 1 89 ? 15.966 -10.227 -14.994 1.00 79.56 89 GLY A C 1
ATOM 702 O O . GLY A 1 89 ? 15.909 -9.957 -13.791 1.00 79.56 89 GLY A O 1
ATOM 703 N N . GLN A 1 90 ? 15.945 -11.489 -15.432 1.00 77.50 90 GLN A N 1
ATOM 704 C CA . GLN A 1 90 ? 15.682 -12.648 -14.565 1.00 77.50 90 GLN A CA 1
ATOM 705 C C . GLN A 1 90 ? 16.714 -12.822 -13.439 1.00 77.50 90 GLN A C 1
ATOM 707 O O . GLN A 1 90 ? 16.372 -13.299 -12.359 1.00 77.50 90 GLN A O 1
ATOM 712 N N . GLY A 1 91 ? 17.955 -12.361 -13.641 1.00 75.25 91 GLY A N 1
ATOM 713 C CA . GLY A 1 91 ? 19.001 -12.370 -12.610 1.00 75.25 91 GLY A CA 1
ATOM 714 C C . GLY A 1 91 ? 18.726 -11.443 -11.417 1.00 75.25 91 GLY A C 1
ATOM 715 O O . GLY A 1 91 ? 19.357 -11.587 -10.374 1.00 75.25 91 GLY A O 1
ATOM 716 N N . CYS A 1 92 ? 17.764 -10.522 -11.532 1.00 77.00 92 CYS A N 1
ATOM 717 C CA . CYS A 1 92 ? 17.422 -9.548 -10.494 1.00 77.00 92 CYS A CA 1
ATOM 718 C C . CYS A 1 92 ? 16.150 -9.912 -9.708 1.00 77.00 92 CYS A C 1
ATOM 720 O O . CYS A 1 92 ? 15.661 -9.098 -8.921 1.00 77.00 92 CYS A O 1
ATOM 722 N N . ALA A 1 93 ? 15.611 -11.125 -9.873 1.00 77.31 93 ALA A N 1
ATOM 723 C CA . ALA A 1 93 ? 14.386 -11.556 -9.193 1.00 77.31 93 ALA A CA 1
ATOM 724 C C . ALA A 1 93 ? 14.481 -11.461 -7.656 1.00 77.31 93 ALA A C 1
ATOM 726 O O . ALA A 1 93 ? 13.525 -11.039 -6.999 1.00 77.31 93 ALA A O 1
ATOM 727 N N . GLU A 1 94 ? 15.645 -11.780 -7.079 1.00 83.31 94 GLU A N 1
ATOM 728 C CA . GLU A 1 94 ? 15.856 -11.686 -5.628 1.00 83.31 94 GLU A CA 1
ATOM 729 C C . GLU A 1 94 ? 15.858 -10.231 -5.140 1.00 83.31 94 GLU A C 1
ATOM 731 O O . GLU A 1 94 ? 15.308 -9.929 -4.082 1.00 83.31 94 GLU A O 1
ATOM 736 N N . ILE A 1 95 ? 16.365 -9.298 -5.954 1.00 84.75 95 ILE A N 1
ATOM 737 C CA . ILE A 1 95 ? 16.289 -7.861 -5.659 1.00 84.75 95 ILE A CA 1
ATOM 738 C C . ILE A 1 95 ? 14.818 -7.439 -5.595 1.00 84.75 95 ILE A C 1
ATOM 740 O O . ILE A 1 95 ? 14.401 -6.824 -4.615 1.00 84.75 95 ILE A O 1
ATOM 744 N N . GLY A 1 96 ? 14.004 -7.829 -6.581 1.00 86.06 96 GLY A N 1
ATOM 745 C CA . GLY A 1 96 ? 12.561 -7.568 -6.569 1.00 86.06 96 GLY A CA 1
ATOM 746 C C . GLY A 1 96 ? 11.872 -8.149 -5.329 1.00 86.06 96 GLY A C 1
ATOM 747 O O . GLY A 1 96 ? 11.060 -7.479 -4.691 1.00 86.06 96 GLY A O 1
ATOM 748 N N . SER A 1 97 ? 12.252 -9.364 -4.925 1.00 90.19 97 SER A N 1
ATOM 749 C CA . SER A 1 97 ? 11.750 -10.017 -3.709 1.00 90.19 97 SER A CA 1
ATOM 750 C C . SER A 1 97 ? 12.064 -9.213 -2.442 1.00 90.19 97 SER A C 1
ATOM 752 O O . SER A 1 97 ? 11.176 -8.992 -1.614 1.00 90.19 97 SER A O 1
ATOM 754 N N . GLN A 1 98 ? 13.293 -8.710 -2.309 1.00 89.62 98 GLN A N 1
ATOM 755 C CA . GLN A 1 98 ? 13.709 -7.875 -1.180 1.00 89.62 98 GLN A CA 1
ATOM 756 C C . GLN A 1 98 ? 12.964 -6.536 -1.143 1.00 89.62 98 GLN A C 1
ATOM 758 O O . GLN A 1 98 ? 12.488 -6.126 -0.083 1.00 89.62 98 GLN A O 1
ATOM 763 N N . ARG A 1 99 ? 12.801 -5.868 -2.294 1.00 89.88 99 ARG A N 1
ATOM 764 C CA . ARG A 1 99 ? 12.058 -4.596 -2.377 1.00 89.88 99 ARG A CA 1
ATOM 765 C C . ARG A 1 99 ? 10.592 -4.770 -2.024 1.00 89.88 99 ARG A C 1
ATOM 767 O O . ARG A 1 99 ? 10.055 -3.974 -1.259 1.00 89.88 99 ARG A O 1
ATOM 774 N N . TYR A 1 100 ? 9.973 -5.845 -2.500 1.00 94.69 100 TYR A N 1
ATOM 775 C CA . TYR A 1 100 ? 8.596 -6.150 -2.142 1.00 94.69 100 TYR A CA 1
ATOM 776 C C . TYR A 1 100 ? 8.439 -6.389 -0.637 1.00 94.69 100 TYR A C 1
ATOM 778 O O . TYR A 1 100 ? 7.540 -5.821 -0.024 1.00 94.69 100 TYR A O 1
ATOM 786 N N . LYS A 1 101 ? 9.347 -7.150 -0.008 1.00 94.69 101 LYS A N 1
ATOM 787 C CA . LYS A 1 101 ? 9.323 -7.370 1.449 1.00 94.69 101 LYS A CA 1
ATOM 788 C C . LYS A 1 101 ? 9.401 -6.063 2.237 1.00 94.69 101 LYS A C 1
ATOM 790 O O . LYS A 1 101 ? 8.650 -5.899 3.191 1.00 94.69 101 LYS A O 1
ATOM 795 N N . LEU A 1 102 ? 10.255 -5.121 1.835 1.00 92.94 102 LEU A N 1
ATOM 796 C CA . LEU A 1 102 ? 10.304 -3.794 2.464 1.00 92.94 102 LEU A CA 1
ATOM 797 C C . LEU A 1 102 ? 8.982 -3.032 2.292 1.00 92.94 102 LEU A C 1
ATOM 799 O O . LEU A 1 102 ? 8.506 -2.422 3.247 1.00 92.94 102 LEU A O 1
ATOM 803 N N . GLY A 1 103 ? 8.360 -3.122 1.113 1.00 95.38 103 GLY A N 1
ATOM 804 C CA . GLY A 1 103 ? 7.037 -2.549 0.859 1.00 95.38 103 GLY A CA 1
ATOM 805 C C . GLY A 1 103 ? 5.955 -3.152 1.757 1.00 95.38 103 GLY A C 1
ATOM 806 O O . GLY A 1 103 ? 5.168 -2.416 2.338 1.00 95.38 103 GLY A O 1
ATOM 807 N N . VAL A 1 104 ? 5.957 -4.474 1.956 1.00 97.38 104 VAL A N 1
ATOM 808 C CA . VAL A 1 104 ? 5.017 -5.172 2.857 1.00 97.38 104 VAL A CA 1
ATOM 809 C C . VAL A 1 104 ? 5.182 -4.722 4.310 1.00 97.38 104 VAL A C 1
ATOM 811 O O . VAL A 1 104 ? 4.193 -4.491 5.004 1.00 97.38 104 VAL A O 1
ATOM 814 N N . ARG A 1 105 ? 6.424 -4.547 4.772 1.00 95.94 105 ARG A N 1
ATOM 815 C CA . ARG A 1 105 ? 6.709 -4.043 6.125 1.00 95.94 105 ARG A CA 1
ATOM 816 C C . ARG A 1 105 ? 6.163 -2.631 6.322 1.00 95.94 105 ARG A C 1
ATOM 818 O O . ARG A 1 105 ? 5.511 -2.361 7.328 1.00 95.94 105 ARG A O 1
ATOM 825 N N . LEU A 1 106 ? 6.391 -1.751 5.345 1.00 95.31 106 LEU A N 1
ATOM 826 C CA . LEU A 1 106 ? 5.874 -0.384 5.372 1.00 95.31 106 LEU A CA 1
ATOM 827 C C . LEU A 1 106 ? 4.341 -0.369 5.313 1.00 95.31 106 LEU A C 1
ATOM 829 O O . LEU A 1 106 ? 3.705 0.362 6.060 1.00 95.31 106 LEU A O 1
ATOM 833 N N . TYR A 1 107 ? 3.745 -1.231 4.496 1.00 97.81 107 TYR A N 1
ATOM 834 C CA . TYR A 1 107 ? 2.299 -1.396 4.388 1.00 97.81 107 TYR A CA 1
ATOM 835 C C . TYR A 1 107 ? 1.634 -1.756 5.725 1.00 97.81 107 TYR A C 1
ATOM 837 O O . TYR A 1 107 ? 0.688 -1.079 6.125 1.00 97.81 107 TYR A O 1
ATOM 845 N N . TYR A 1 108 ? 2.130 -2.771 6.444 1.00 97.38 108 TYR A N 1
ATOM 846 C CA . TYR A 1 108 ? 1.567 -3.132 7.751 1.00 97.38 108 TYR A CA 1
ATOM 847 C C . TYR A 1 108 ? 1.757 -2.015 8.776 1.00 97.38 108 TYR A C 1
ATOM 849 O O . TYR A 1 108 ? 0.819 -1.656 9.484 1.00 97.38 108 TYR A O 1
ATOM 857 N N . ARG A 1 109 ? 2.947 -1.415 8.816 1.00 95.12 109 ARG A N 1
ATOM 858 C CA . ARG A 1 109 ? 3.254 -0.304 9.722 1.00 95.12 109 ARG A CA 1
ATOM 859 C C . ARG A 1 109 ? 2.315 0.888 9.521 1.00 95.12 109 ARG A C 1
ATOM 861 O O . ARG A 1 109 ? 1.759 1.400 10.491 1.00 95.12 109 ARG A O 1
ATOM 868 N N . VAL A 1 110 ? 2.113 1.304 8.273 1.00 95.50 110 VAL A N 1
ATOM 869 C CA . VAL A 1 110 ? 1.223 2.420 7.933 1.00 95.50 110 VAL A CA 1
ATOM 870 C C . VAL A 1 110 ? -0.228 2.071 8.239 1.00 95.50 110 VAL A C 1
ATOM 872 O O . VAL A 1 110 ? -0.937 2.897 8.803 1.00 95.50 110 VAL A O 1
ATOM 875 N N . MET A 1 111 ? -0.668 0.848 7.926 1.00 96.56 111 MET A N 1
ATOM 876 C CA . MET A 1 111 ? -2.018 0.395 8.262 1.00 96.56 111 MET A CA 1
ATOM 877 C C . MET A 1 111 ? -2.280 0.473 9.767 1.00 96.56 111 MET A C 1
ATOM 879 O O . MET A 1 111 ? -3.317 0.982 10.173 1.00 96.56 111 MET A O 1
ATOM 883 N N . GLU A 1 112 ? -1.343 0.004 10.594 1.00 95.56 112 GLU A N 1
ATOM 884 C CA . GLU A 1 112 ? -1.480 0.074 12.051 1.00 95.56 112 GLU A CA 1
ATOM 885 C C . GLU A 1 112 ? -1.599 1.523 12.532 1.00 95.56 112 GLU A C 1
ATOM 887 O O . GLU A 1 112 ? -2.471 1.834 13.340 1.00 95.56 112 GLU A O 1
ATOM 892 N N . SER A 1 113 ? -0.755 2.411 12.002 1.00 94.56 113 SER A N 1
ATOM 893 C CA . SER A 1 113 ? -0.791 3.845 12.305 1.00 94.56 113 SER A CA 1
ATOM 894 C C . SER A 1 113 ? -2.140 4.472 11.930 1.00 94.56 113 SER A C 1
ATOM 896 O O . SER A 1 113 ? -2.758 5.149 12.749 1.00 94.56 113 SER A O 1
ATOM 898 N N . MET A 1 114 ? -2.661 4.161 10.737 1.00 93.62 114 MET A N 1
ATOM 899 C CA . MET A 1 114 ? -3.980 4.621 10.290 1.00 93.62 114 MET A CA 1
ATOM 900 C C . MET A 1 114 ? -5.107 4.133 11.207 1.00 93.62 114 MET A C 1
ATOM 902 O O . MET A 1 114 ? -5.973 4.924 11.567 1.00 93.62 114 MET A O 1
ATOM 906 N N . LEU A 1 115 ? -5.103 2.855 11.600 1.00 93.31 115 LEU A N 1
ATOM 907 C CA . LEU A 1 115 ? -6.140 2.293 12.474 1.00 93.31 115 LEU A CA 1
ATOM 908 C C . LEU A 1 115 ? -6.112 2.915 13.872 1.00 93.31 115 LEU A C 1
ATOM 910 O O . LEU A 1 115 ? -7.173 3.220 14.407 1.00 93.31 115 LEU A O 1
ATOM 914 N N . LYS A 1 116 ? -4.921 3.169 14.425 1.00 93.19 116 LYS A N 1
ATOM 915 C CA . LYS A 1 116 ? -4.763 3.882 15.703 1.00 93.19 116 LYS A CA 1
ATOM 916 C C . LYS A 1 116 ? -5.343 5.291 15.634 1.00 93.19 116 LYS A C 1
ATOM 918 O O . LYS A 1 116 ? -6.149 5.663 16.481 1.00 93.19 116 LYS A O 1
ATOM 923 N N . SER A 1 117 ? -4.995 6.052 14.596 1.00 90.50 117 SER A N 1
ATOM 924 C CA . SER A 1 117 ? -5.549 7.397 14.398 1.00 90.50 117 SER A CA 1
ATOM 925 C C . SER A 1 117 ? -7.069 7.386 14.198 1.00 90.50 117 SER A C 1
ATOM 927 O O . SER A 1 117 ? -7.762 8.276 14.685 1.00 90.50 117 SER A O 1
ATOM 929 N N . GLU A 1 118 ? -7.610 6.385 13.504 1.00 87.75 118 GLU A N 1
ATOM 930 C CA . GLU A 1 118 ? -9.056 6.247 13.310 1.00 87.75 118 GLU A CA 1
ATOM 931 C C . GLU A 1 118 ? -9.786 5.818 14.589 1.00 87.75 118 GLU A C 1
ATOM 933 O O . GLU A 1 118 ? -10.892 6.299 14.839 1.00 87.75 118 GLU A O 1
ATOM 938 N N . GLU A 1 119 ? -9.177 4.974 15.425 1.00 89.75 119 GLU A N 1
ATOM 939 C CA . GLU A 1 119 ? -9.708 4.608 16.744 1.00 89.75 119 GLU A CA 1
ATOM 940 C C . GLU A 1 119 ? -9.787 5.829 17.657 1.00 89.75 119 GLU A C 1
ATOM 942 O O . GLU A 1 119 ? -10.841 6.081 18.237 1.00 89.75 119 GLU A O 1
ATOM 947 N N . GLU A 1 120 ? -8.726 6.634 17.722 1.00 90.69 120 GLU A N 1
ATOM 948 C CA . GLU A 1 120 ? -8.707 7.884 18.493 1.00 90.69 120 GLU A CA 1
ATOM 949 C C . GLU A 1 120 ? -9.762 8.886 18.000 1.00 90.69 120 GLU A C 1
ATOM 951 O O . GLU A 1 120 ? -10.382 9.593 18.795 1.00 90.69 120 GLU A O 1
ATOM 956 N N . ARG A 1 121 ? -9.992 8.944 16.683 1.00 87.19 121 ARG A N 1
ATOM 957 C CA . ARG A 1 121 ? -10.932 9.884 16.059 1.00 87.19 121 ARG A CA 1
ATOM 958 C C . ARG A 1 121 ? -12.396 9.478 16.226 1.00 87.19 121 ARG A C 1
ATOM 960 O O . ARG A 1 121 ? -13.256 10.349 16.353 1.00 87.19 121 ARG A O 1
ATOM 967 N N . LEU A 1 122 ? -12.695 8.184 16.133 1.00 84.81 122 LEU A N 1
ATOM 968 C CA . LEU A 1 122 ? -14.065 7.660 16.090 1.00 84.81 122 LEU A CA 1
ATOM 969 C C . LEU A 1 122 ? -14.508 6.998 17.399 1.00 84.81 122 LEU A C 1
ATOM 971 O O . LEU A 1 122 ? -15.704 6.759 17.564 1.00 84.81 122 LEU A O 1
ATOM 975 N N . SER A 1 123 ? -13.581 6.687 18.307 1.00 89.56 123 SER A N 1
ATOM 976 C CA . SER A 1 123 ? -13.826 5.902 19.525 1.00 89.56 123 SER A CA 1
ATOM 977 C C . SER A 1 123 ? -14.493 4.548 19.240 1.00 89.56 123 SER A C 1
ATOM 979 O O . SER A 1 123 ? -15.327 4.073 20.012 1.00 89.56 123 SER A O 1
ATOM 981 N N . VAL A 1 124 ? -14.141 3.925 18.109 1.00 87.12 124 VAL A N 1
ATOM 982 C CA . VAL A 1 124 ? -14.599 2.587 17.706 1.00 87.12 124 VAL A CA 1
ATOM 983 C C . VAL A 1 124 ? -13.408 1.696 17.381 1.00 87.12 124 VAL A C 1
ATOM 985 O O . VAL A 1 124 ? -12.396 2.165 16.875 1.00 87.12 124 VAL A O 1
ATOM 988 N N . GLN A 1 125 ? -13.560 0.395 17.625 1.00 83.88 125 GLN A N 1
ATOM 989 C CA . GLN A 1 125 ? -12.512 -0.607 17.379 1.00 83.88 125 GLN A CA 1
ATOM 990 C C . GLN A 1 125 ? -12.826 -1.545 16.206 1.00 83.88 125 GLN A C 1
ATOM 992 O O . GLN A 1 125 ? -11.995 -2.367 15.823 1.00 83.88 125 GLN A O 1
ATOM 997 N N . ASN A 1 126 ? -14.026 -1.436 15.624 1.00 89.94 126 ASN A N 1
ATOM 998 C CA . ASN A 1 126 ? -14.457 -2.264 14.503 1.00 89.94 126 ASN A CA 1
ATOM 999 C C . ASN A 1 126 ? -14.300 -1.508 13.179 1.00 89.94 126 ASN A C 1
ATOM 1001 O O . ASN A 1 126 ? -15.141 -0.688 12.805 1.00 89.94 126 ASN A O 1
ATOM 1005 N N . PHE A 1 127 ? -13.248 -1.854 12.439 1.00 93.19 127 PHE A N 1
ATOM 1006 C CA . PHE A 1 127 ? -12.945 -1.303 11.116 1.00 93.19 127 PHE A CA 1
ATOM 1007 C C . PHE A 1 127 ? -13.238 -2.291 9.984 1.00 93.19 127 PHE A C 1
ATOM 1009 O O . PHE A 1 127 ? -12.641 -2.203 8.912 1.00 93.19 127 PHE A O 1
ATOM 1016 N N . SER A 1 128 ? -14.175 -3.227 10.184 1.00 92.12 128 SER A N 1
ATOM 1017 C CA . SER A 1 128 ? -14.431 -4.329 9.244 1.00 92.12 128 SER A CA 1
ATOM 1018 C C . SER A 1 128 ? -14.706 -3.852 7.820 1.00 92.12 128 SER A C 1
ATOM 1020 O O . SER A 1 128 ? -14.209 -4.460 6.878 1.00 92.12 128 SER A O 1
ATOM 1022 N N . LYS A 1 129 ? -15.420 -2.734 7.642 1.00 90.38 129 LYS A N 1
ATOM 1023 C CA . LYS A 1 129 ? -15.690 -2.180 6.309 1.00 90.38 129 LYS A CA 1
ATOM 1024 C C . LYS A 1 129 ? -14.423 -1.704 5.590 1.00 90.38 129 LYS A C 1
ATOM 1026 O O . LYS A 1 129 ? -14.322 -1.896 4.388 1.00 90.38 129 LYS A O 1
ATOM 1031 N N . LEU A 1 130 ? -13.484 -1.097 6.315 1.00 91.38 130 LEU A N 1
ATOM 1032 C CA . LEU A 1 130 ? -12.211 -0.627 5.764 1.00 91.38 130 LEU A CA 1
ATOM 1033 C C . LEU A 1 130 ? -11.261 -1.804 5.508 1.00 91.38 130 LEU A C 1
ATOM 1035 O O . LEU A 1 130 ? -10.691 -1.917 4.430 1.00 91.38 130 LEU A O 1
ATOM 1039 N N . LEU A 1 131 ? -11.136 -2.711 6.479 1.00 94.12 131 LEU A N 1
ATOM 1040 C CA . LEU A 1 131 ? -10.197 -3.836 6.423 1.00 94.12 131 LEU A CA 1
ATOM 1041 C C . LEU A 1 131 ? -10.662 -5.008 5.547 1.00 94.12 131 LEU A C 1
ATOM 1043 O O . LEU A 1 131 ? -9.902 -5.934 5.293 1.00 94.12 131 LEU A O 1
ATOM 1047 N N . ASN A 1 132 ? -11.907 -4.994 5.073 1.00 94.62 132 ASN A N 1
ATOM 1048 C CA . ASN A 1 132 ? -12.362 -5.908 4.023 1.00 94.62 132 ASN A CA 1
ATOM 1049 C C . ASN A 1 132 ? -12.423 -5.225 2.646 1.00 94.62 132 ASN A C 1
ATOM 1051 O O . ASN A 1 132 ? -12.823 -5.858 1.669 1.00 94.62 132 ASN A O 1
ATOM 1055 N N . ASP A 1 133 ? -12.010 -3.957 2.535 1.00 94.25 133 ASP A N 1
ATOM 1056 C CA . ASP A 1 133 ? -11.969 -3.249 1.259 1.00 94.25 133 ASP A CA 1
ATOM 1057 C C . ASP A 1 133 ? -10.710 -3.631 0.466 1.00 94.25 133 ASP A C 1
ATOM 1059 O O . ASP A 1 133 ? -9.569 -3.300 0.798 1.00 94.25 133 ASP A O 1
ATOM 1063 N N . ASN A 1 134 ? -10.941 -4.336 -0.640 1.00 95.06 134 ASN A N 1
ATOM 1064 C CA . ASN A 1 134 ? -9.904 -4.767 -1.562 1.00 95.06 134 ASN A CA 1
ATOM 1065 C C . ASN A 1 134 ? -9.096 -3.598 -2.142 1.00 95.06 134 ASN A C 1
ATOM 1067 O O . ASN A 1 134 ? -7.874 -3.681 -2.266 1.00 95.06 134 ASN A O 1
ATOM 1071 N N . ILE A 1 135 ? -9.775 -2.518 -2.505 1.00 93.25 135 ILE A N 1
ATOM 1072 C CA . ILE A 1 135 ? -9.162 -1.360 -3.146 1.00 93.25 135 ILE A CA 1
ATOM 1073 C C . ILE A 1 135 ? -8.272 -0.638 -2.137 1.00 93.25 135 ILE A C 1
ATOM 1075 O O . ILE A 1 135 ? -7.128 -0.334 -2.465 1.00 93.25 135 ILE A O 1
ATOM 1079 N N . PHE A 1 136 ? -8.737 -0.461 -0.896 1.00 96.19 136 PHE A N 1
ATOM 1080 C CA . PHE A 1 136 ? -7.929 0.126 0.179 1.00 96.19 136 PHE A CA 1
ATOM 1081 C C . PHE A 1 136 ? -6.591 -0.604 0.352 1.00 96.19 136 PHE A C 1
ATOM 1083 O O . PHE A 1 136 ? -5.531 0.020 0.287 1.00 96.19 136 PHE A O 1
ATOM 1090 N N . HIS A 1 137 ? -6.624 -1.930 0.510 1.00 97.44 137 HIS A N 1
ATOM 1091 C CA . HIS A 1 137 ? -5.408 -2.714 0.724 1.00 97.44 137 HIS A CA 1
ATOM 1092 C C . HIS A 1 137 ? -4.459 -2.678 -0.475 1.00 97.44 137 HIS A C 1
ATOM 1094 O O . HIS A 1 137 ? -3.248 -2.546 -0.293 1.00 97.44 137 HIS A O 1
ATOM 1100 N N . THR A 1 138 ? -4.989 -2.781 -1.697 1.00 97.50 138 THR A N 1
ATOM 1101 C CA . THR A 1 138 ? -4.165 -2.727 -2.911 1.00 97.50 138 THR A CA 1
ATOM 1102 C C . THR A 1 138 ? -3.548 -1.340 -3.102 1.00 97.50 138 THR A C 1
ATOM 1104 O O . THR A 1 138 ? -2.355 -1.257 -3.390 1.00 97.50 138 THR A O 1
ATOM 1107 N N . SER A 1 139 ? -4.301 -0.259 -2.874 1.00 97.25 139 SER A N 1
ATOM 1108 C CA . SER A 1 139 ? -3.784 1.115 -2.920 1.00 97.25 139 SER A CA 1
ATOM 1109 C C . SER A 1 139 ? -2.710 1.360 -1.871 1.00 97.25 139 SER A C 1
ATOM 1111 O O . SER A 1 139 ? -1.650 1.900 -2.192 1.00 97.25 139 SER A O 1
ATOM 1113 N N . LEU A 1 140 ? -2.944 0.935 -0.627 1.00 98.00 140 LEU A N 1
ATOM 1114 C CA . LEU A 1 140 ? -1.992 1.136 0.462 1.00 98.00 140 LEU A CA 1
ATOM 1115 C C . LEU A 1 140 ? -0.680 0.386 0.208 1.00 98.00 140 LEU A C 1
ATOM 1117 O O . LEU A 1 140 ? 0.403 0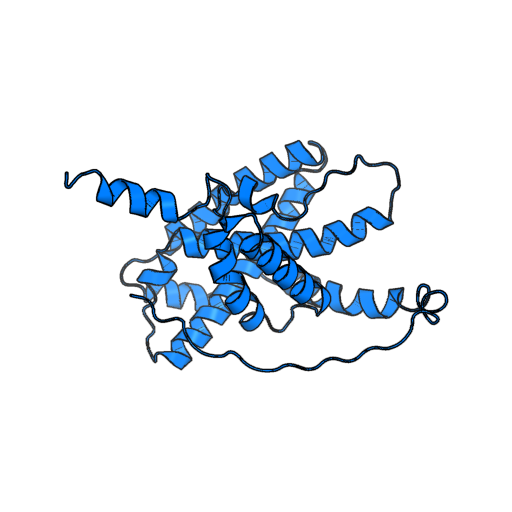.945 0.389 1.00 98.00 140 LEU A O 1
ATOM 1121 N N . LEU A 1 141 ? -0.770 -0.861 -0.259 1.00 98.19 141 LEU A N 1
ATOM 1122 C CA . LEU A 1 141 ? 0.402 -1.658 -0.602 1.00 98.19 141 LEU A CA 1
ATOM 1123 C C . LEU A 1 141 ? 1.136 -1.094 -1.825 1.00 98.19 141 LEU A C 1
ATOM 1125 O O . LEU A 1 141 ? 2.363 -1.033 -1.811 1.00 98.19 141 LEU A O 1
ATOM 1129 N N . ALA A 1 142 ? 0.413 -0.645 -2.857 1.00 97.56 142 ALA A N 1
ATOM 1130 C CA . ALA A 1 142 ? 1.012 0.027 -4.010 1.00 97.56 142 ALA A CA 1
ATOM 1131 C C . ALA A 1 142 ? 1.803 1.262 -3.572 1.00 97.56 142 ALA A C 1
ATOM 1133 O O . ALA A 1 142 ? 2.930 1.453 -4.019 1.00 97.56 142 ALA A O 1
ATOM 1134 N N . CYS A 1 143 ? 1.239 2.076 -2.675 1.00 97.12 143 CYS A N 1
ATOM 1135 C CA . CYS A 1 143 ? 1.886 3.287 -2.174 1.00 97.12 143 CYS A CA 1
ATOM 1136 C C . CYS A 1 143 ? 3.161 2.950 -1.389 1.00 97.12 143 CYS A C 1
ATOM 1138 O O . CYS A 1 143 ? 4.224 3.515 -1.645 1.00 97.12 143 CYS A O 1
ATOM 1140 N N . ALA A 1 144 ? 3.095 1.947 -0.509 1.00 96.88 144 ALA A N 1
ATOM 1141 C CA . ALA A 1 144 ? 4.258 1.471 0.233 1.00 96.88 144 ALA A CA 1
ATOM 1142 C C . ALA A 1 144 ? 5.377 0.954 -0.691 1.00 96.88 144 ALA A C 1
ATOM 1144 O O . ALA A 1 144 ? 6.553 1.272 -0.496 1.00 96.88 144 ALA A O 1
ATOM 1145 N N . VAL A 1 145 ? 5.021 0.178 -1.718 1.00 95.62 145 VAL A N 1
ATOM 1146 C CA . VAL A 1 145 ? 5.980 -0.334 -2.704 1.00 95.62 145 VAL A CA 1
ATOM 1147 C C . VAL A 1 145 ? 6.551 0.797 -3.561 1.00 95.62 145 VAL A C 1
ATOM 1149 O O . VAL A 1 145 ? 7.756 0.806 -3.792 1.00 95.62 145 VAL A O 1
ATOM 1152 N N . GLU A 1 146 ? 5.746 1.777 -3.976 1.00 94.62 146 GLU A N 1
ATOM 1153 C CA . GLU A 1 146 ? 6.204 2.954 -4.728 1.00 94.62 146 GLU A CA 1
ATOM 1154 C C . GLU A 1 146 ? 7.258 3.745 -3.946 1.00 94.62 146 GLU A C 1
ATOM 1156 O O . GLU A 1 146 ? 8.303 4.081 -4.499 1.00 94.62 146 GLU A O 1
ATOM 1161 N N . VAL A 1 147 ? 7.043 3.979 -2.646 1.00 92.31 147 VAL A N 1
ATOM 1162 C CA . VAL A 1 147 ? 8.029 4.657 -1.785 1.00 92.31 147 VAL A CA 1
ATOM 1163 C C . VAL A 1 147 ? 9.350 3.893 -1.768 1.00 92.31 147 VAL A C 1
ATOM 1165 O O . VAL A 1 147 ? 10.414 4.488 -1.962 1.00 92.31 147 VAL A O 1
ATOM 1168 N N . VAL A 1 148 ? 9.309 2.571 -1.583 1.00 91.00 148 VAL A N 1
ATOM 1169 C CA . VAL A 1 148 ? 10.518 1.733 -1.613 1.00 91.00 148 VAL A CA 1
ATOM 1170 C C . VAL A 1 148 ? 11.190 1.818 -2.984 1.00 91.00 148 VAL A C 1
ATOM 1172 O O . VAL A 1 148 ? 12.391 2.068 -3.074 1.00 91.00 148 VAL A O 1
ATOM 1175 N N . MET A 1 149 ? 10.431 1.663 -4.063 1.00 87.88 149 MET A N 1
ATOM 1176 C CA . MET A 1 149 ? 10.954 1.689 -5.426 1.00 87.88 149 MET A CA 1
ATOM 1177 C C . MET A 1 149 ? 11.598 3.031 -5.780 1.00 87.88 149 MET A C 1
ATOM 1179 O O . MET A 1 149 ? 12.737 3.044 -6.249 1.00 87.88 149 MET A O 1
ATOM 1183 N N . ALA A 1 150 ? 10.949 4.151 -5.465 1.00 85.88 150 ALA A N 1
ATOM 1184 C CA . ALA A 1 150 ? 11.480 5.495 -5.683 1.00 85.88 150 ALA A CA 1
ATOM 1185 C C . ALA A 1 150 ? 12.768 5.752 -4.886 1.00 85.88 150 ALA A C 1
ATOM 1187 O O . ALA A 1 150 ? 13.707 6.382 -5.382 1.00 85.88 150 ALA A O 1
ATOM 1188 N N . THR A 1 151 ? 12.841 5.209 -3.669 1.00 83.06 151 THR A N 1
ATOM 1189 C CA . THR A 1 151 ? 14.002 5.358 -2.786 1.00 83.06 151 THR A CA 1
ATOM 1190 C C . THR A 1 151 ? 15.246 4.684 -3.355 1.00 83.06 151 THR A C 1
ATOM 1192 O O . THR A 1 151 ? 16.343 5.236 -3.287 1.00 83.06 151 THR A O 1
ATOM 1195 N N . TYR A 1 152 ? 15.096 3.499 -3.943 1.00 75.56 152 TYR A N 1
ATOM 1196 C CA . TYR A 1 152 ? 16.230 2.771 -4.501 1.00 75.56 152 TYR A CA 1
ATOM 1197 C C . TYR A 1 152 ? 16.501 3.070 -5.982 1.00 75.56 152 TYR A C 1
ATOM 1199 O O . TYR A 1 152 ? 17.658 3.009 -6.397 1.00 75.56 152 TYR A O 1
ATOM 1207 N N . GLY A 1 153 ? 15.481 3.403 -6.778 1.00 63.31 153 GLY A N 1
ATOM 1208 C CA . GLY A 1 153 ? 15.642 3.751 -8.195 1.00 63.31 153 GLY A CA 1
ATOM 1209 C C . GLY A 1 153 ? 16.530 4.980 -8.397 1.00 63.31 153 GLY A C 1
ATOM 1210 O O . GLY A 1 153 ? 17.340 5.022 -9.317 1.00 63.31 153 GLY A O 1
ATOM 1211 N N . ARG A 1 154 ? 16.473 5.940 -7.467 1.00 56.44 154 ARG A N 1
ATOM 1212 C CA . ARG A 1 154 ? 17.303 7.156 -7.487 1.00 56.44 154 ARG A CA 1
ATOM 1213 C C . ARG A 1 154 ? 18.779 6.921 -7.135 1.00 56.44 154 ARG A C 1
ATOM 1215 O O . ARG A 1 154 ? 19.620 7.760 -7.455 1.00 56.44 154 ARG A O 1
ATOM 1222 N N . ASN A 1 155 ? 19.089 5.801 -6.481 1.00 48.81 155 ASN A N 1
ATOM 1223 C CA . ASN A 1 155 ? 20.457 5.417 -6.121 1.00 48.81 155 ASN A CA 1
ATOM 1224 C C . ASN A 1 155 ? 21.130 4.592 -7.230 1.00 48.81 155 ASN A C 1
ATOM 1226 O O . ASN A 1 155 ? 22.339 4.690 -7.400 1.00 48.81 155 ASN A O 1
ATOM 1230 N N . ALA A 1 156 ? 20.357 3.814 -7.997 1.00 45.09 156 ALA A N 1
ATOM 1231 C CA . ALA A 1 156 ? 20.871 2.984 -9.089 1.00 45.09 156 ALA A CA 1
ATOM 1232 C C . ALA A 1 156 ? 21.217 3.794 -10.354 1.00 45.09 156 ALA A C 1
ATOM 1234 O O . ALA A 1 156 ? 22.193 3.490 -11.031 1.00 45.09 156 ALA A O 1
ATOM 1235 N N . SER A 1 157 ? 20.478 4.872 -10.639 1.00 42.09 157 SER A N 1
ATOM 1236 C CA . SER A 1 157 ? 20.731 5.754 -11.791 1.00 42.09 157 SER A CA 1
ATOM 1237 C C . SER A 1 157 ? 21.995 6.617 -11.672 1.00 42.09 157 SER A C 1
ATOM 1239 O O . SER A 1 157 ? 22.358 7.305 -12.621 1.00 42.09 157 SER A O 1
ATOM 1241 N N . GLN A 1 158 ? 22.680 6.589 -10.525 1.00 42.62 158 GLN A N 1
ATOM 1242 C CA . GLN A 1 158 ? 23.923 7.333 -10.297 1.00 42.62 158 GLN A CA 1
ATOM 1243 C C . GLN A 1 158 ? 25.180 6.450 -10.328 1.00 42.62 158 GLN A C 1
ATOM 1245 O O . GLN A 1 158 ? 26.278 7.001 -10.342 1.00 42.62 158 GLN A O 1
ATOM 1250 N N . SER A 1 159 ? 25.051 5.115 -10.322 1.00 42.19 159 SER A N 1
ATOM 1251 C CA . SER A 1 159 ? 26.197 4.222 -10.097 1.00 42.19 159 SER A CA 1
ATOM 1252 C C . SER A 1 159 ? 26.722 3.469 -11.318 1.00 42.19 159 SER A C 1
ATOM 1254 O O . SER A 1 159 ? 27.874 3.071 -11.261 1.00 42.19 159 SER A O 1
ATOM 1256 N N . ASP A 1 160 ? 25.966 3.287 -12.407 1.00 40.75 160 ASP A N 1
ATOM 1257 C CA . ASP A 1 160 ? 26.493 2.574 -13.584 1.00 40.75 160 ASP A CA 1
ATOM 1258 C C . ASP A 1 160 ? 25.819 2.994 -14.896 1.00 40.75 160 ASP A C 1
ATOM 1260 O O . ASP A 1 160 ? 24.654 2.691 -15.153 1.00 40.75 160 ASP A O 1
ATOM 1264 N N . GLY A 1 161 ? 26.585 3.644 -15.777 1.00 43.03 161 GLY A N 1
ATOM 1265 C CA . GLY A 1 161 ? 26.168 4.055 -17.125 1.00 43.03 161 GLY A CA 1
ATOM 1266 C C . GLY A 1 161 ? 26.042 2.909 -18.140 1.00 43.03 161 GLY A C 1
ATOM 1267 O O . GLY A 1 161 ? 26.355 3.109 -19.309 1.00 43.03 161 GLY A O 1
ATOM 1268 N N . THR A 1 162 ? 25.659 1.701 -17.711 1.00 40.41 162 THR A N 1
ATOM 1269 C CA . THR A 1 162 ? 25.660 0.490 -18.563 1.00 40.41 162 THR A CA 1
ATOM 1270 C C . THR A 1 162 ? 24.455 -0.444 -18.416 1.00 40.41 162 THR A C 1
ATOM 1272 O O . THR A 1 162 ? 24.396 -1.444 -19.129 1.00 40.41 162 THR A O 1
ATOM 1275 N N . SER A 1 163 ? 23.452 -0.140 -17.587 1.00 41.34 163 SER A N 1
ATOM 1276 C CA . SER A 1 163 ? 22.213 -0.939 -17.551 1.00 41.34 163 SER A CA 1
ATOM 1277 C C . SER A 1 163 ? 21.080 -0.206 -18.265 1.00 41.34 163 SER A C 1
ATOM 1279 O O . SER A 1 163 ? 20.870 0.980 -18.032 1.00 41.34 163 SER A O 1
ATOM 1281 N N . ALA A 1 164 ? 20.399 -0.898 -19.184 1.00 42.25 164 ALA A N 1
ATOM 1282 C CA . ALA A 1 164 ? 19.254 -0.381 -19.924 1.00 42.25 164 ALA A CA 1
ATOM 1283 C C . ALA A 1 164 ? 18.291 0.341 -18.970 1.00 42.25 164 ALA A C 1
ATOM 1285 O O . ALA A 1 164 ? 17.865 -0.256 -17.979 1.00 42.25 164 ALA A O 1
ATOM 1286 N N . GLU A 1 165 ? 17.990 1.612 -19.261 1.00 46.22 165 GLU A N 1
ATOM 1287 C CA . GLU A 1 165 ? 17.097 2.479 -18.488 1.00 46.22 165 GLU A CA 1
ATOM 1288 C C . GLU A 1 165 ? 15.702 1.852 -18.390 1.00 46.22 165 GLU A C 1
ATOM 1290 O O . GLU A 1 165 ? 14.789 2.137 -19.161 1.00 46.22 165 GLU A O 1
ATOM 1295 N N . THR A 1 166 ? 15.537 0.934 -17.446 1.00 58.03 166 THR A N 1
ATOM 1296 C CA . THR A 1 166 ? 14.244 0.352 -17.135 1.00 58.03 166 THR A CA 1
ATOM 1297 C C . THR A 1 166 ? 13.587 1.309 -16.163 1.00 58.03 166 THR A C 1
ATOM 1299 O O . THR A 1 166 ? 13.867 1.287 -14.963 1.00 58.03 166 THR A O 1
ATOM 1302 N N . ASP A 1 167 ? 12.759 2.203 -16.697 1.00 69.00 167 ASP A N 1
ATOM 1303 C CA . ASP A 1 167 ? 12.019 3.164 -15.892 1.00 69.00 167 ASP A CA 1
ATOM 1304 C C . ASP A 1 167 ? 10.922 2.442 -15.092 1.00 69.00 167 ASP A C 1
ATOM 1306 O O . ASP A 1 167 ? 9.795 2.251 -15.544 1.00 69.00 167 ASP A O 1
ATOM 1310 N N . LEU A 1 168 ? 11.279 1.992 -13.887 1.00 82.31 168 LEU A N 1
ATOM 1311 C CA . LEU A 1 168 ? 10.351 1.431 -12.899 1.00 82.31 168 LEU A CA 1
ATOM 1312 C C . LEU A 1 168 ? 9.644 2.524 -12.083 1.00 82.31 168 LEU A C 1
ATOM 1314 O O . LEU A 1 168 ? 9.132 2.240 -10.998 1.00 82.31 168 LEU A O 1
ATOM 1318 N N . SER A 1 169 ? 9.672 3.779 -12.538 1.00 83.94 169 SER A N 1
ATOM 1319 C CA . SER A 1 169 ? 9.007 4.874 -11.842 1.00 83.94 169 SER A CA 1
ATOM 1320 C C . SER A 1 169 ? 7.490 4.823 -12.016 1.00 83.94 169 SER A C 1
ATOM 1322 O O . SER A 1 169 ? 6.939 4.170 -12.908 1.00 83.94 169 SER A O 1
ATOM 1324 N N . PHE A 1 170 ? 6.781 5.539 -11.146 1.00 87.81 170 PHE A N 1
ATOM 1325 C CA . PHE A 1 170 ? 5.353 5.779 -11.301 1.00 87.81 170 PHE A CA 1
ATOM 1326 C C . PHE A 1 170 ? 5.001 6.181 -12.756 1.00 87.81 170 PHE A C 1
ATOM 1328 O O . PHE A 1 170 ? 5.650 7.073 -13.314 1.00 87.81 170 PHE A O 1
ATOM 1335 N N . PRO A 1 171 ? 3.969 5.600 -13.398 1.00 91.50 171 PRO A N 1
ATOM 1336 C CA . PRO A 1 171 ? 2.886 4.801 -12.829 1.00 91.50 171 PRO A CA 1
ATOM 1337 C C . PRO A 1 171 ? 3.092 3.281 -12.949 1.00 91.50 171 PRO A C 1
ATOM 1339 O O . PRO A 1 171 ? 2.107 2.542 -12.962 1.00 91.50 171 PRO A O 1
ATOM 1342 N N . TRP A 1 172 ? 4.332 2.786 -13.056 1.00 92.31 172 TRP A N 1
ATOM 1343 C CA . TRP A 1 172 ? 4.604 1.357 -13.271 1.00 92.31 172 TRP A CA 1
ATOM 1344 C C . TRP A 1 172 ? 3.887 0.456 -12.255 1.00 92.31 172 TRP A C 1
ATOM 1346 O O . TRP A 1 172 ? 3.209 -0.495 -12.647 1.00 92.31 172 TRP A O 1
ATOM 1356 N N . ILE A 1 173 ? 3.929 0.809 -10.965 1.00 94.44 173 ILE A N 1
ATOM 1357 C CA . ILE A 1 173 ? 3.279 0.033 -9.898 1.00 94.44 173 ILE A CA 1
ATOM 1358 C C . ILE A 1 173 ? 1.761 -0.111 -10.083 1.00 94.44 173 ILE A C 1
ATOM 1360 O O . ILE A 1 173 ? 1.203 -1.159 -9.759 1.00 94.44 173 ILE A O 1
ATOM 1364 N N . LEU A 1 174 ? 1.095 0.896 -10.665 1.00 93.50 174 LEU A N 1
ATOM 1365 C CA . LEU A 1 174 ? -0.341 0.844 -10.948 1.00 93.50 174 LEU A CA 1
ATOM 1366 C C . LEU A 1 174 ? -0.654 -0.247 -11.971 1.00 93.50 174 LEU A C 1
ATOM 1368 O O . LEU A 1 174 ? -1.613 -0.992 -11.809 1.00 93.50 174 LEU A O 1
ATOM 1372 N N . SER A 1 175 ? 0.197 -0.383 -12.989 1.00 92.50 175 SER A N 1
ATOM 1373 C CA . SER A 1 175 ? 0.050 -1.426 -14.009 1.00 92.50 175 SER A CA 1
ATOM 1374 C C . SER A 1 175 ? 0.370 -2.815 -13.456 1.00 92.50 175 SER A C 1
ATOM 1376 O O . SER A 1 175 ? -0.240 -3.798 -13.864 1.00 92.50 175 SER A O 1
ATOM 1378 N N . VAL A 1 176 ? 1.318 -2.913 -12.518 1.00 93.88 176 VAL A N 1
ATOM 1379 C CA . VAL A 1 176 ? 1.694 -4.189 -11.888 1.00 93.88 176 VAL A CA 1
ATOM 1380 C C . VAL A 1 176 ? 0.575 -4.722 -10.997 1.00 93.88 176 VAL A C 1
ATOM 1382 O O . VAL A 1 176 ? 0.331 -5.924 -10.999 1.00 93.88 176 VAL A O 1
ATOM 1385 N N . PHE A 1 177 ? -0.104 -3.856 -10.242 1.00 95.44 177 PHE A N 1
ATOM 1386 C CA . PHE A 1 177 ? -1.187 -4.262 -9.334 1.00 95.44 177 PHE A CA 1
ATOM 1387 C C . PHE A 1 177 ? -2.583 -4.172 -9.950 1.00 95.44 177 PHE A C 1
ATOM 1389 O O . PHE A 1 177 ? -3.553 -4.424 -9.241 1.00 95.44 177 PHE A O 1
ATOM 1396 N N . ASP A 1 178 ? -2.682 -3.828 -11.237 1.00 94.19 178 ASP A N 1
ATOM 1397 C CA . ASP A 1 178 ? -3.954 -3.561 -11.920 1.00 94.19 178 ASP A CA 1
ATOM 1398 C C . ASP A 1 178 ? -4.835 -2.577 -11.124 1.00 94.19 178 ASP A C 1
ATOM 1400 O O . ASP A 1 178 ? -6.020 -2.790 -10.865 1.00 94.19 178 ASP A O 1
ATOM 1404 N N . LEU A 1 179 ? -4.204 -1.499 -10.651 1.00 92.81 179 LEU A N 1
ATOM 1405 C CA . LEU A 1 179 ? -4.810 -0.503 -9.779 1.00 92.81 179 LEU A CA 1
ATOM 1406 C C . LEU A 1 179 ? -5.119 0.773 -10.560 1.00 92.81 179 LEU A C 1
ATOM 1408 O O . LEU A 1 179 ? -4.248 1.369 -11.196 1.00 92.81 179 LEU A O 1
ATOM 1412 N N . LYS A 1 180 ? -6.357 1.255 -10.443 1.00 89.69 180 LYS A N 1
ATOM 1413 C CA . LYS A 1 180 ? -6.753 2.534 -11.033 1.00 89.69 180 LYS A CA 1
ATOM 1414 C C . LYS A 1 180 ? -6.039 3.688 -10.335 1.00 89.69 180 LYS A C 1
ATOM 1416 O O . LYS A 1 180 ? -6.000 3.772 -9.108 1.00 89.69 180 LYS A O 1
ATOM 1421 N N . ALA A 1 181 ? -5.561 4.643 -11.128 1.00 89.00 181 ALA A N 1
ATOM 1422 C CA . ALA A 1 181 ? -4.879 5.834 -10.626 1.00 89.00 181 ALA A CA 1
ATOM 1423 C C . ALA A 1 181 ? -5.727 6.616 -9.603 1.00 89.00 181 ALA A C 1
ATOM 1425 O O . ALA A 1 181 ? -5.210 7.055 -8.579 1.00 89.00 181 ALA A O 1
ATOM 1426 N N . PHE A 1 182 ? -7.039 6.726 -9.838 1.00 85.06 182 PHE A N 1
ATOM 1427 C CA . PHE A 1 182 ? -7.968 7.393 -8.920 1.00 85.06 182 PHE A CA 1
ATOM 1428 C C . PHE A 1 182 ? -8.069 6.707 -7.550 1.00 85.06 182 PHE A C 1
ATOM 1430 O O . PHE A 1 182 ? -8.203 7.374 -6.527 1.00 85.06 182 PHE A O 1
ATOM 1437 N N . ASP A 1 183 ? -7.980 5.380 -7.508 1.00 87.56 183 ASP A N 1
ATOM 1438 C CA . ASP A 1 183 ? -8.028 4.635 -6.253 1.00 87.56 183 ASP A CA 1
ATOM 1439 C C . ASP A 1 183 ? -6.706 4.707 -5.488 1.00 87.56 183 ASP A C 1
ATOM 1441 O O . ASP A 1 183 ? -6.710 4.720 -4.256 1.00 87.56 183 ASP A O 1
ATOM 1445 N N . PHE A 1 184 ? -5.582 4.813 -6.199 1.00 91.56 184 PHE A N 1
ATOM 1446 C CA . PHE A 1 184 ? -4.284 5.105 -5.594 1.00 91.56 184 PHE A CA 1
ATOM 1447 C C . PHE A 1 184 ? -4.253 6.512 -4.987 1.00 91.56 184 PHE A C 1
ATOM 1449 O O . PHE A 1 184 ? -3.839 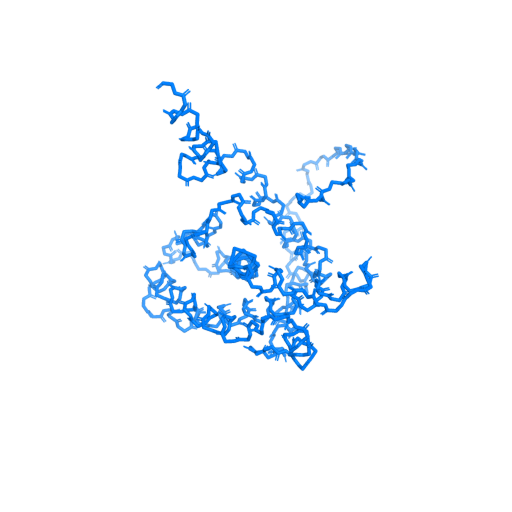6.676 -3.846 1.00 91.56 184 PHE A O 1
ATOM 1456 N N . TYR A 1 185 ? -4.743 7.522 -5.711 1.00 89.00 185 TYR A N 1
ATOM 1457 C CA . TYR A 1 185 ? -4.789 8.915 -5.251 1.00 89.00 185 TYR A CA 1
ATOM 1458 C C . TYR A 1 185 ? -5.400 9.063 -3.849 1.00 89.00 185 TYR A C 1
ATOM 1460 O O . TYR A 1 185 ? -4.816 9.716 -2.987 1.00 89.00 185 TYR A O 1
ATOM 1468 N N . LYS A 1 186 ? -6.517 8.372 -3.586 1.00 88.06 186 LYS A N 1
ATOM 1469 C CA . LYS A 1 186 ? -7.251 8.440 -2.309 1.00 88.06 186 LYS A CA 1
ATOM 1470 C C . LYS A 1 186 ? -6.418 8.075 -1.078 1.00 88.06 186 LYS A C 1
ATOM 1472 O O . LYS A 1 186 ? -6.795 8.459 0.024 1.00 88.06 186 LYS A O 1
ATOM 1477 N N . VAL A 1 187 ? -5.339 7.301 -1.234 1.00 93.81 187 VAL A N 1
ATOM 1478 C CA . VAL A 1 187 ? -4.525 6.846 -0.097 1.00 93.81 187 VAL A CA 1
ATOM 1479 C C . VAL A 1 187 ? -3.316 7.739 0.174 1.00 93.81 187 VAL A C 1
ATOM 1481 O O . VAL A 1 187 ? -2.777 7.675 1.274 1.00 93.81 187 VAL A O 1
ATOM 1484 N N . ILE A 1 188 ? -2.880 8.564 -0.787 1.00 91.62 188 ILE A N 1
ATOM 1485 C CA . ILE A 1 188 ? -1.593 9.279 -0.722 1.00 91.62 188 ILE A CA 1
ATOM 1486 C C . ILE A 1 188 ? -1.528 10.210 0.493 1.00 91.62 188 ILE A C 1
ATOM 1488 O O . ILE A 1 188 ? -0.595 10.116 1.290 1.00 91.62 188 ILE A O 1
ATOM 1492 N N . GLU A 1 189 ? -2.532 11.068 0.672 1.00 89.56 189 GLU A N 1
ATOM 1493 C CA . GLU A 1 189 ? -2.553 12.044 1.767 1.00 89.56 189 GLU A CA 1
ATOM 1494 C C . GLU A 1 189 ? -2.539 11.351 3.138 1.00 89.56 189 GLU A C 1
ATOM 1496 O O . GLU A 1 189 ? -1.725 11.677 4.008 1.00 89.56 189 GLU A O 1
ATOM 1501 N N . SER A 1 190 ? -3.407 10.353 3.325 1.00 89.62 190 SER A N 1
ATOM 1502 C CA . SER A 1 190 ? -3.462 9.582 4.569 1.00 89.62 190 SER A CA 1
ATOM 1503 C C . SER A 1 190 ? -2.172 8.799 4.811 1.00 89.62 190 SER A C 1
ATOM 1505 O O . SER A 1 190 ? -1.747 8.675 5.956 1.00 89.62 190 SER A O 1
ATOM 1507 N N . PHE A 1 191 ? -1.519 8.301 3.758 1.00 93.88 191 PHE A N 1
ATOM 1508 C CA . PHE A 1 191 ? -0.231 7.613 3.856 1.00 93.88 191 PHE A CA 1
ATOM 1509 C C . PHE A 1 191 ? 0.862 8.545 4.383 1.00 93.88 191 PHE A C 1
ATOM 1511 O O . PHE A 1 191 ? 1.573 8.184 5.320 1.00 93.88 191 PHE A O 1
ATOM 1518 N N . ILE A 1 192 ? 0.963 9.757 3.827 1.00 92.50 192 ILE A N 1
ATOM 1519 C CA . ILE A 1 192 ? 1.942 10.764 4.263 1.00 92.50 192 ILE A CA 1
ATOM 1520 C C . ILE A 1 192 ? 1.720 11.132 5.734 1.00 92.50 192 ILE A C 1
ATOM 1522 O O . ILE A 1 192 ? 2.679 11.218 6.497 1.00 92.50 192 ILE A O 1
ATOM 1526 N N . LYS A 1 193 ? 0.462 11.311 6.152 1.00 91.44 193 LYS A N 1
ATOM 1527 C CA . LYS A 1 193 ? 0.121 11.626 7.550 1.00 91.44 193 LYS A CA 1
ATOM 1528 C C . LYS A 1 193 ? 0.436 10.480 8.513 1.00 91.44 193 LYS A C 1
ATOM 1530 O O . LYS A 1 193 ? 0.844 10.736 9.641 1.00 91.44 193 LYS A O 1
ATOM 1535 N N . ALA A 1 194 ? 0.242 9.237 8.079 1.00 90.81 194 ALA A N 1
ATOM 1536 C CA . ALA A 1 194 ? 0.406 8.054 8.916 1.00 90.81 194 ALA A CA 1
ATOM 1537 C C . ALA A 1 194 ? 1.873 7.619 9.103 1.00 90.81 194 ALA A C 1
ATOM 1539 O O . ALA A 1 194 ? 2.163 6.916 10.072 1.00 90.81 194 ALA A O 1
ATOM 1540 N N . GLU A 1 195 ? 2.800 8.027 8.225 1.00 91.81 195 GLU A N 1
ATOM 1541 C CA . GLU A 1 195 ? 4.232 7.721 8.351 1.00 91.81 195 GLU A CA 1
ATOM 1542 C C . GLU A 1 195 ? 5.090 8.989 8.518 1.00 91.81 195 GLU A C 1
ATOM 1544 O O . GLU A 1 195 ? 5.608 9.535 7.540 1.00 91.81 195 GLU A O 1
ATOM 1549 N N . PRO A 1 196 ? 5.333 9.439 9.761 1.00 86.56 196 PRO A N 1
ATOM 1550 C CA . PRO A 1 196 ? 6.128 10.638 10.019 1.00 86.56 196 PRO A CA 1
ATOM 1551 C C . PRO A 1 196 ? 7.624 10.464 9.712 1.00 86.56 196 PRO A C 1
ATOM 1553 O O . PRO A 1 196 ? 8.351 11.453 9.671 1.00 86.56 196 PRO A O 1
ATOM 1556 N N . SER A 1 197 ? 8.107 9.229 9.512 1.00 86.50 197 SER A N 1
ATOM 1557 C CA . SER A 1 197 ? 9.513 8.971 9.163 1.00 86.50 197 SER A CA 1
ATOM 1558 C C . SER A 1 197 ? 9.816 9.070 7.662 1.00 86.50 197 SER A C 1
ATOM 1560 O O . SER A 1 197 ? 10.965 8.877 7.257 1.00 86.50 197 SER A O 1
ATOM 1562 N N . LEU A 1 198 ? 8.820 9.400 6.827 1.00 86.81 198 LEU A N 1
ATOM 1563 C CA . LEU A 1 198 ? 9.058 9.711 5.419 1.00 86.81 198 LEU A CA 1
ATOM 1564 C C . LEU A 1 198 ? 9.980 10.924 5.286 1.00 86.81 198 LEU A C 1
ATOM 1566 O O . LEU A 1 198 ? 9.774 11.971 5.901 1.00 86.81 198 LEU A O 1
ATOM 1570 N N . THR A 1 199 ? 10.992 10.808 4.427 1.00 86.75 199 THR A N 1
ATOM 1571 C CA . THR A 1 199 ? 11.864 11.946 4.138 1.00 86.75 199 THR A CA 1
ATOM 1572 C C . THR A 1 199 ? 11.129 12.978 3.287 1.00 86.75 199 THR A C 1
ATOM 1574 O O . THR A 1 199 ? 10.198 12.661 2.543 1.00 86.75 199 THR A O 1
ATOM 1577 N N . ARG A 1 200 ? 11.599 14.228 3.317 1.00 85.69 200 ARG A N 1
ATOM 1578 C CA . ARG A 1 200 ? 11.053 15.300 2.473 1.00 85.69 200 ARG A CA 1
ATOM 1579 C C . ARG A 1 200 ? 11.071 14.931 0.986 1.00 85.69 200 ARG A C 1
ATOM 1581 O O . ARG A 1 200 ? 10.190 15.336 0.236 1.00 85.69 200 ARG A O 1
ATOM 1588 N N . GLU A 1 201 ? 12.074 14.179 0.548 1.00 84.38 201 GLU A N 1
ATOM 1589 C CA . GLU A 1 201 ? 12.208 13.711 -0.830 1.00 84.38 201 GLU A CA 1
ATOM 1590 C C . GLU A 1 201 ? 11.155 12.649 -1.182 1.00 84.38 201 GLU A C 1
ATOM 1592 O O . GLU A 1 201 ? 10.611 12.695 -2.284 1.00 84.38 201 GLU A O 1
ATOM 1597 N N . MET A 1 202 ? 10.827 11.741 -0.254 1.00 89.12 202 MET A N 1
ATOM 1598 C CA . MET A 1 202 ? 9.753 10.753 -0.429 1.00 89.12 202 MET A CA 1
ATOM 1599 C C . MET A 1 202 ? 8.378 11.426 -0.467 1.00 89.12 202 MET A C 1
ATOM 1601 O O . MET A 1 202 ? 7.572 11.114 -1.339 1.00 89.12 202 MET A O 1
ATOM 1605 N N . ILE A 1 203 ? 8.134 12.394 0.423 1.00 90.62 203 ILE A N 1
ATOM 1606 C CA . ILE A 1 203 ? 6.884 13.171 0.450 1.00 90.62 203 ILE A CA 1
ATOM 1607 C C . ILE A 1 203 ? 6.693 13.910 -0.879 1.00 90.62 203 ILE A C 1
ATOM 1609 O O . ILE A 1 203 ? 5.673 13.735 -1.537 1.00 90.62 203 ILE A O 1
ATOM 1613 N N . LYS A 1 204 ? 7.718 14.634 -1.349 1.00 90.25 204 LYS A N 1
ATOM 1614 C CA . LYS A 1 204 ? 7.677 15.323 -2.652 1.00 90.25 204 LYS A CA 1
ATOM 1615 C C . LYS A 1 204 ? 7.431 14.379 -3.830 1.00 90.25 204 LYS A C 1
ATOM 1617 O O . LYS A 1 204 ? 6.826 14.777 -4.823 1.00 90.25 204 LYS A O 1
ATOM 1622 N N . HIS A 1 205 ? 7.939 13.147 -3.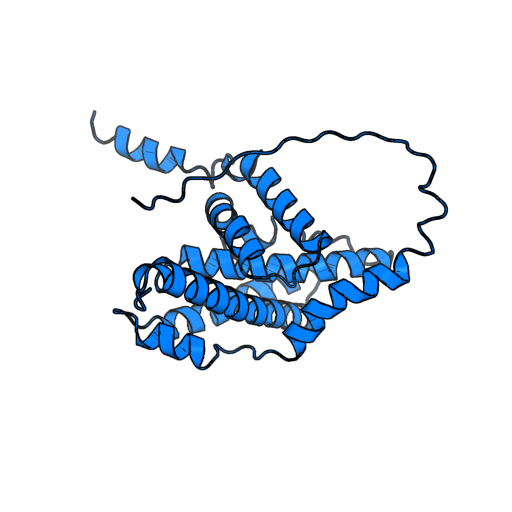764 1.00 90.81 205 HIS A N 1
ATOM 1623 C CA . HIS A 1 205 ? 7.673 12.138 -4.791 1.00 90.81 205 HIS A CA 1
ATOM 1624 C C . HIS A 1 205 ? 6.200 11.726 -4.803 1.00 90.81 205 HIS A C 1
ATOM 1626 O O . HIS A 1 205 ? 5.589 11.690 -5.871 1.00 90.81 205 HIS A O 1
ATOM 1632 N N . LEU A 1 206 ? 5.618 11.476 -3.630 1.00 92.50 206 LEU A N 1
ATOM 1633 C CA . LEU A 1 206 ? 4.202 11.141 -3.491 1.00 92.50 206 LEU A CA 1
ATOM 1634 C C . LEU A 1 206 ? 3.290 12.290 -3.950 1.00 92.50 206 LEU A C 1
ATOM 1636 O O . LEU A 1 206 ? 2.388 12.051 -4.749 1.00 92.50 206 LEU A O 1
ATOM 1640 N N . GLU A 1 207 ? 3.589 13.534 -3.565 1.00 92.38 207 GLU A N 1
ATOM 1641 C CA . GLU A 1 207 ? 2.883 14.737 -4.045 1.00 92.38 207 GLU A CA 1
ATOM 1642 C C . GLU A 1 207 ? 2.972 14.877 -5.576 1.00 92.38 207 GLU A C 1
ATOM 1644 O O . GLU A 1 207 ? 2.009 15.230 -6.254 1.00 92.38 207 GLU A O 1
ATOM 1649 N N . ARG A 1 208 ? 4.124 14.548 -6.175 1.00 90.31 208 ARG A N 1
ATOM 1650 C CA . ARG A 1 208 ? 4.265 14.537 -7.639 1.00 90.31 208 ARG A CA 1
ATOM 1651 C C . ARG A 1 208 ? 3.433 13.433 -8.290 1.00 90.31 208 ARG A C 1
ATOM 1653 O O . ARG A 1 208 ? 2.899 13.651 -9.379 1.00 90.31 208 ARG A O 1
ATOM 1660 N N . CYS A 1 209 ? 3.344 12.255 -7.676 1.00 90.81 209 CYS A N 1
ATOM 1661 C CA . CYS A 1 209 ? 2.476 11.181 -8.162 1.00 90.81 209 CYS A CA 1
ATOM 1662 C C . CYS A 1 209 ? 1.012 11.627 -8.126 1.00 90.81 209 CYS A C 1
ATOM 1664 O O . CYS A 1 209 ? 0.313 11.481 -9.125 1.00 90.81 209 CYS A O 1
ATOM 1666 N N . GLU A 1 210 ? 0.588 12.248 -7.027 1.00 89.31 210 GLU A N 1
ATOM 1667 C CA . GLU A 1 210 ? -0.735 12.851 -6.864 1.00 89.31 210 GLU A CA 1
ATOM 1668 C C . GLU A 1 210 ? -1.052 13.867 -7.973 1.00 89.31 210 GLU A C 1
ATOM 1670 O O . GLU A 1 210 ? -2.056 13.711 -8.672 1.00 89.31 210 GLU A O 1
ATOM 1675 N N . HIS A 1 211 ? -0.168 14.842 -8.216 1.00 88.50 211 HIS A N 1
ATOM 1676 C CA . HIS A 1 211 ? -0.353 15.819 -9.296 1.00 88.50 211 HIS A CA 1
ATOM 1677 C C . HIS A 1 211 ? -0.498 15.148 -10.668 1.00 88.50 211 HIS A C 1
ATOM 1679 O O . HIS A 1 211 ? -1.437 15.444 -11.403 1.00 88.50 211 HIS A O 1
ATOM 1685 N N . ARG A 1 212 ? 0.354 14.166 -10.995 1.00 87.81 212 ARG A N 1
ATOM 1686 C CA . ARG A 1 212 ? 0.270 13.431 -12.274 1.00 87.81 212 ARG A CA 1
ATOM 1687 C C . ARG A 1 212 ? -1.051 12.682 -12.441 1.00 87.81 212 ARG A C 1
ATOM 1689 O O . ARG A 1 212 ? -1.550 12.560 -13.566 1.00 87.81 212 ARG A O 1
ATOM 1696 N N . ILE A 1 213 ? -1.608 12.164 -11.345 1.00 86.94 213 ILE A N 1
ATOM 1697 C CA . ILE A 1 213 ? -2.911 11.499 -11.361 1.00 86.94 213 ILE A CA 1
ATOM 1698 C C . ILE A 1 213 ? -4.017 12.504 -11.666 1.00 86.94 213 ILE A C 1
ATOM 1700 O O . ILE A 1 213 ? -4.806 12.254 -12.580 1.00 86.94 213 ILE A O 1
ATOM 1704 N N . MET A 1 214 ? -4.041 13.627 -10.944 1.00 84.31 214 MET A N 1
ATOM 1705 C CA . MET A 1 214 ? -5.049 14.677 -11.110 1.00 84.31 214 MET A CA 1
ATOM 1706 C C . MET A 1 214 ? -4.994 15.341 -12.489 1.00 84.31 214 MET A C 1
ATOM 1708 O O . MET A 1 214 ? -6.037 15.669 -13.047 1.00 84.31 214 MET A O 1
ATOM 1712 N N . GLU A 1 215 ? -3.800 15.510 -13.057 1.00 83.19 215 GLU A N 1
ATOM 1713 C CA . GLU A 1 215 ? -3.613 16.166 -14.354 1.00 83.19 215 GLU A CA 1
ATOM 1714 C C . GLU A 1 215 ? -3.987 15.274 -15.543 1.00 83.19 215 GLU A C 1
ATOM 1716 O O . GLU A 1 215 ? -4.494 15.775 -16.544 1.00 83.19 215 GLU A O 1
ATOM 1721 N N . SER A 1 216 ? -3.728 13.959 -15.481 1.00 78.12 216 SER A N 1
ATOM 1722 C CA . SER A 1 216 ? -3.836 13.107 -16.678 1.00 78.12 216 SER A CA 1
ATOM 1723 C C . SER A 1 216 ? -4.291 11.669 -16.433 1.00 78.12 216 SER A C 1
ATOM 1725 O O . SER A 1 216 ? -5.157 11.182 -17.158 1.00 78.12 216 SER A O 1
ATOM 1727 N N . LEU A 1 217 ? -3.748 10.958 -15.438 1.00 73.19 217 LEU A N 1
ATOM 1728 C CA . LEU A 1 217 ? -3.950 9.502 -15.339 1.00 73.19 217 LEU A CA 1
ATOM 1729 C C . LEU A 1 217 ? -5.364 9.113 -14.887 1.00 73.19 217 LEU A C 1
ATOM 1731 O O . LEU A 1 217 ? -5.846 8.045 -15.265 1.00 73.19 217 LEU A O 1
ATOM 1735 N N . ALA A 1 218 ? -6.038 9.961 -14.105 1.00 70.12 218 ALA A N 1
ATOM 1736 C CA . ALA A 1 218 ? -7.428 9.731 -13.709 1.00 70.12 218 ALA A CA 1
ATOM 1737 C C . ALA A 1 218 ? -8.410 9.864 -14.890 1.00 70.12 218 ALA A C 1
ATOM 1739 O O . ALA A 1 218 ? -9.465 9.234 -14.887 1.00 70.12 218 ALA A O 1
ATOM 1740 N N . TRP A 1 219 ? -8.042 10.643 -15.912 1.00 70.94 219 TRP A N 1
ATOM 1741 C CA . TRP A 1 219 ? -8.899 10.987 -17.052 1.00 70.94 219 TRP A CA 1
ATOM 1742 C C . TRP A 1 219 ? -8.676 10.100 -18.280 1.00 70.94 219 TRP A C 1
ATOM 1744 O O . TRP A 1 219 ? -9.432 10.177 -19.246 1.00 70.94 219 TRP A O 1
ATOM 1754 N N . GLN A 1 220 ? -7.659 9.233 -18.257 1.00 63.31 220 GLN A N 1
ATOM 1755 C CA . GLN A 1 220 ? -7.450 8.246 -19.314 1.00 63.31 220 GLN A CA 1
ATOM 1756 C C . GLN A 1 220 ? -8.587 7.216 -19.295 1.00 63.31 220 GLN A C 1
ATOM 1758 O O . GLN A 1 220 ? -8.996 6.737 -18.239 1.00 63.31 220 GLN A O 1
ATOM 1763 N N . SER A 1 221 ? -9.097 6.856 -20.472 1.00 52.84 221 SER A N 1
ATOM 1764 C CA . SER A 1 221 ? -10.391 6.189 -20.704 1.00 52.84 221 SER A CA 1
ATOM 1765 C C . SER A 1 221 ? -10.607 4.850 -19.978 1.00 52.84 221 SER A C 1
ATOM 1767 O O . SER A 1 221 ? -11.738 4.391 -19.886 1.00 52.84 221 SER A O 1
ATOM 1769 N N . ARG A 1 222 ? -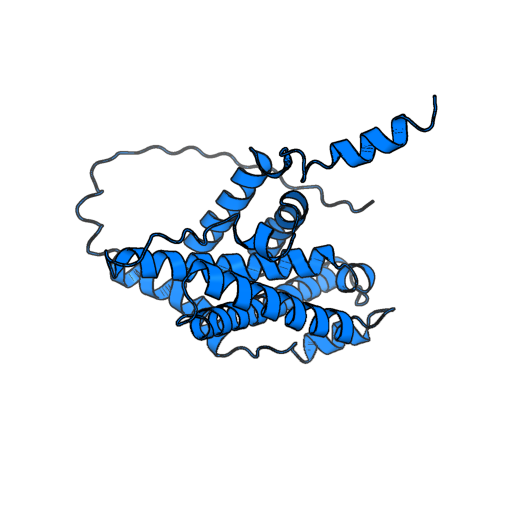9.550 4.221 -19.442 1.00 52.44 222 ARG A N 1
ATOM 1770 C CA . ARG A 1 222 ? -9.623 2.988 -18.627 1.00 52.44 222 ARG A CA 1
ATOM 1771 C C . ARG A 1 222 ? -9.694 3.229 -17.108 1.00 52.44 222 ARG A C 1
ATOM 1773 O O . ARG A 1 222 ? -10.039 2.315 -16.365 1.00 52.44 222 ARG A O 1
ATOM 1780 N N . SER A 1 223 ? -9.401 4.447 -16.653 1.00 43.38 223 SER A N 1
ATOM 1781 C CA . SER A 1 223 ? -9.411 4.870 -15.242 1.00 43.38 223 SER A CA 1
ATOM 1782 C C . SER A 1 223 ? -10.555 5.832 -14.907 1.00 43.38 223 SER A C 1
ATOM 1784 O O . SER A 1 223 ? -10.754 6.136 -13.733 1.00 43.38 223 SER A O 1
ATOM 1786 N N . CYS A 1 224 ? -11.297 6.309 -15.913 1.00 37.84 224 CYS A N 1
ATOM 1787 C CA . CYS A 1 224 ? -12.272 7.385 -15.768 1.00 37.84 224 CYS A CA 1
ATOM 1788 C C . CYS A 1 224 ? -13.571 6.916 -15.071 1.00 37.84 224 CYS A C 1
ATOM 1790 O O . CYS A 1 224 ? -14.312 6.117 -15.656 1.00 37.84 224 CYS A O 1
ATOM 1792 N N . PRO A 1 225 ? -13.916 7.447 -13.879 1.00 47.25 225 PRO A N 1
ATOM 1793 C CA . PRO A 1 225 ? -15.163 7.123 -13.173 1.00 47.25 225 PRO A CA 1
ATOM 1794 C C . PRO A 1 225 ? -16.431 7.558 -13.924 1.00 47.25 225 PRO A C 1
ATOM 1796 O O . PRO A 1 225 ? -17.521 7.070 -13.633 1.00 47.25 225 PRO A O 1
ATOM 1799 N N . VAL A 1 226 ? -16.310 8.476 -14.893 1.00 47.97 226 VAL A N 1
ATOM 1800 C CA . VAL A 1 226 ? -17.460 9.012 -15.640 1.00 47.97 226 VAL A CA 1
ATOM 1801 C C . VAL A 1 226 ? -18.100 7.966 -16.555 1.00 47.97 226 VAL A C 1
ATOM 1803 O O . VAL A 1 226 ? -19.292 8.037 -16.827 1.00 47.97 226 VAL A O 1
ATOM 1806 N N . THR A 1 227 ? -17.332 6.962 -16.989 1.00 43.06 227 THR A N 1
ATOM 1807 C CA . THR A 1 227 ? -17.855 5.892 -17.853 1.00 43.06 227 THR A CA 1
ATOM 1808 C C . THR A 1 227 ? -18.816 4.968 -17.108 1.00 43.06 227 THR A C 1
ATOM 1810 O O . THR A 1 227 ? -19.802 4.542 -17.691 1.00 43.06 227 THR A O 1
ATOM 1813 N N . SER A 1 228 ? -18.600 4.744 -15.806 1.00 41.03 228 SER A N 1
ATOM 1814 C CA . SER A 1 228 ? -19.531 3.989 -14.953 1.00 41.03 228 SER A CA 1
ATOM 1815 C C . SER A 1 228 ? -20.834 4.734 -14.640 1.00 41.03 228 SER A C 1
ATOM 1817 O O . SER A 1 228 ? -21.835 4.088 -14.366 1.00 41.03 228 SER A O 1
ATOM 1819 N N . LEU A 1 229 ? -20.844 6.073 -14.693 1.00 45.53 229 LEU A N 1
ATOM 1820 C CA . LEU A 1 229 ? -22.069 6.866 -14.508 1.00 45.53 229 LEU A CA 1
ATOM 1821 C C . LEU A 1 229 ? -22.857 7.033 -15.814 1.00 45.53 229 LEU A C 1
ATOM 1823 O O . LEU A 1 229 ? -24.075 7.166 -15.782 1.00 45.53 229 LEU A O 1
ATOM 1827 N N . ALA A 1 230 ? -22.181 7.005 -16.965 1.00 46.09 230 ALA A N 1
ATOM 1828 C CA . ALA A 1 230 ? -22.845 7.076 -18.264 1.00 46.09 230 ALA A CA 1
ATOM 1829 C C . ALA A 1 230 ? -23.648 5.801 -18.582 1.00 46.09 230 ALA A C 1
ATOM 1831 O O . ALA A 1 230 ? -24.697 5.889 -19.209 1.00 46.09 230 ALA A O 1
ATOM 1832 N N . THR A 1 231 ? -23.214 4.634 -18.095 1.00 43.84 231 THR A N 1
ATOM 1833 C CA . THR A 1 231 ? -23.926 3.364 -18.315 1.00 43.84 231 THR A CA 1
ATOM 1834 C C . THR A 1 231 ? -25.235 3.232 -17.532 1.00 43.84 231 THR A C 1
ATOM 1836 O O . THR A 1 231 ? -26.096 2.472 -17.950 1.00 43.84 231 THR A O 1
ATOM 1839 N N . GLU A 1 232 ? -25.436 3.982 -16.443 1.00 44.94 232 GLU A N 1
ATOM 1840 C CA . GLU A 1 232 ? -26.723 3.993 -15.718 1.00 44.94 232 GLU A CA 1
ATOM 1841 C C . GLU A 1 232 ? -27.750 4.960 -16.340 1.00 44.94 232 GLU A C 1
ATOM 1843 O O . GLU A 1 232 ? -28.935 4.888 -16.025 1.00 44.94 232 GLU A O 1
ATOM 1848 N N . ALA A 1 233 ? -27.322 5.851 -17.243 1.00 47.19 233 ALA A N 1
ATOM 1849 C CA . ALA A 1 233 ? -28.201 6.819 -17.901 1.00 47.19 233 ALA A CA 1
ATOM 1850 C C . ALA A 1 233 ? -28.802 6.314 -19.229 1.00 47.19 233 ALA A C 1
ATOM 1852 O O . ALA A 1 233 ? -29.761 6.909 -19.710 1.00 47.19 233 ALA A O 1
ATOM 1853 N N . GLU A 1 234 ? -28.281 5.224 -19.806 1.00 49.16 234 GLU A N 1
ATOM 1854 C CA . GLU A 1 234 ? -28.798 4.620 -21.050 1.00 49.16 234 GLU A CA 1
ATOM 1855 C C . GLU A 1 234 ? -29.793 3.461 -20.827 1.00 49.16 234 GLU A C 1
ATOM 1857 O O . GLU A 1 234 ? -30.426 3.024 -21.781 1.00 49.16 234 GLU A O 1
ATOM 1862 N N . GLU A 1 235 ? -30.008 2.989 -19.590 1.00 43.06 235 GLU A N 1
ATOM 1863 C CA . GLU A 1 235 ? -31.064 1.996 -19.280 1.00 43.06 235 GLU A CA 1
ATOM 1864 C C . GLU A 1 235 ? -32.424 2.624 -18.912 1.00 43.06 235 GLU A C 1
ATOM 1866 O O . GLU A 1 235 ? -33.397 1.911 -18.662 1.00 43.06 235 GLU A O 1
ATOM 1871 N N . VAL A 1 236 ? -32.531 3.958 -18.924 1.00 48.38 236 VAL A N 1
ATOM 1872 C CA . VAL A 1 236 ? -33.799 4.686 -18.745 1.00 48.38 236 VAL A CA 1
ATOM 1873 C C . VAL A 1 236 ? -34.020 5.646 -19.918 1.00 48.38 236 VAL A C 1
ATOM 1875 O O . VAL A 1 236 ? -34.092 6.863 -19.747 1.00 48.38 236 VAL A O 1
ATOM 1878 N N . SER A 1 237 ? -34.129 5.097 -21.127 1.00 39.25 237 SER A N 1
ATOM 1879 C CA . SER A 1 237 ? -34.737 5.775 -22.281 1.00 39.25 237 SER A CA 1
ATOM 1880 C C . SER A 1 237 ? -35.357 4.779 -23.246 1.00 39.25 237 SER A C 1
ATOM 1882 O O . SER A 1 237 ? -34.615 3.864 -23.665 1.00 39.25 237 SER A O 1
#

Secondary structure (DSSP, 8-state):
-----------------SSSTTTSTTTHHHHHHHHHHHHHHHHHHS-SS--HHHHHHHHTSSS--HHHHHHHHHHHHHHHHHHHHHHH-GGGHHHHHHHHHHHHHHHHHHHHHHHHHHHHHH-----HHHHT-HHHHHHHHHHHHHHHHHHHHHHHTTT-TTS------TTHHHHHTT--HHHHHHHHHHHHHH-TT--HHHHHHHHHHHHHIIIIITTSTTT-THHHHHTTTSS--

InterPro domains:
  IPR002720 Retinoblastoma-associated protein, A-box [PF01858] (30-224)
  IPR002720 Retinoblastoma-associated protein, A-box [SM01368] (28-229)
  IPR028309 Retinoblastoma protein family [PTHR13742] (30-225)
  IPR036915 Cyclin-like superfamily [SSF47954] (34-223)